Protein AF-0000000073405976 (afdb_homodimer)

Organism: Sulfolobus acidocaldarius (strain ATCC 33909 / DSM 639 / JCM 8929 / NBRC 15157 / NCIMB 11770) (NCBI:txid330779)

Structure (mmCIF, N/CA/C/O backbone):
data_AF-0000000073405976-model_v1
#
loop_
_entity.id
_entity.type
_entity.pdbx_description
1 polymer 'Transcriptional regulator Lrs14-like protein'
#
loop_
_atom_site.group_PDB
_atom_site.id
_atom_site.type_symbol
_atom_site.label_atom_id
_atom_site.label_alt_id
_atom_site.label_comp_id
_atom_site.label_asym_id
_atom_site.label_entity_id
_atom_site.label_seq_id
_atom_site.pdbx_PDB_ins_code
_atom_site.Cartn_x
_atom_site.Cartn_y
_atom_site.Cartn_z
_atom_site.occupancy
_atom_site.B_iso_or_equiv
_atom_site.auth_seq_id
_atom_site.auth_comp_id
_atom_site.auth_asym_id
_atom_site.auth_atom_id
_atom_site.pdbx_PDB_model_num
ATOM 1 N N . MET A 1 1 ? 15.484 24.625 27.25 1 26.25 1 MET A N 1
ATOM 2 C CA . MET A 1 1 ? 16.156 23.469 26.656 1 26.25 1 MET A CA 1
ATOM 3 C C . MET A 1 1 ? 15.219 22.766 25.672 1 26.25 1 MET A C 1
ATOM 5 O O . MET A 1 1 ? 14.172 22.25 26.062 1 26.25 1 MET A O 1
ATOM 9 N N . GLU A 1 2 ? 14.734 23.531 24.594 1 27.67 2 GLU A N 1
ATOM 10 C CA . GLU A 1 2 ? 13.734 23.406 23.547 1 27.67 2 GLU A CA 1
ATOM 11 C C . GLU A 1 2 ? 13.914 22.109 22.766 1 27.67 2 GLU A C 1
ATOM 13 O O . GLU A 1 2 ? 14.977 21.875 22.172 1 27.67 2 GLU A O 1
ATOM 18 N N . THR A 1 3 ? 13.438 21.031 23.453 1 29.59 3 THR A N 1
ATOM 19 C CA . THR A 1 3 ? 13.508 19.656 22.938 1 29.59 3 THR A CA 1
ATOM 20 C C . THR A 1 3 ? 13.109 19.609 21.469 1 29.59 3 THR A C 1
ATOM 22 O O . THR A 1 3 ? 11.961 19.875 21.125 1 29.59 3 THR A O 1
ATOM 25 N N . VAL A 1 4 ? 13.93 20.266 20.625 1 36.19 4 VAL A N 1
ATOM 26 C CA . VAL A 1 4 ? 13.875 20.016 19.188 1 36.19 4 VAL A CA 1
ATOM 27 C C . VAL A 1 4 ? 13.445 18.578 18.922 1 36.19 4 VAL A C 1
ATOM 29 O O . VAL A 1 4 ? 14.094 17.641 19.375 1 36.19 4 VAL A O 1
ATOM 32 N N . LEU A 1 5 ? 12.055 18.438 19.141 1 35.38 5 LEU A N 1
ATOM 33 C CA . LEU A 1 5 ? 11.555 17.109 18.781 1 35.38 5 LEU A CA 1
ATOM 34 C C . LEU A 1 5 ? 12.367 16.516 17.641 1 35.38 5 LEU A C 1
ATOM 36 O O . LEU A 1 5 ? 12.43 17.094 16.547 1 35.38 5 LEU A O 1
ATOM 40 N N . GLN A 1 6 ? 13.625 16.281 17.828 1 39.62 6 GLN A N 1
ATOM 41 C CA . GLN A 1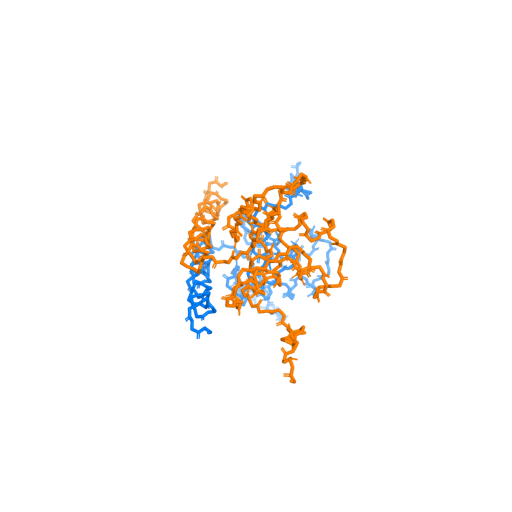 6 ? 14.453 15.5 16.922 1 39.62 6 GLN A CA 1
ATOM 42 C C . GLN A 1 6 ? 13.641 14.383 16.25 1 39.62 6 GLN A C 1
ATOM 44 O O . GLN A 1 6 ? 13.227 13.438 16.922 1 39.62 6 GLN A O 1
ATOM 49 N N . ILE A 1 7 ? 12.672 14.836 15.523 1 42.34 7 ILE A N 1
ATOM 50 C CA . ILE A 1 7 ? 12.008 13.773 14.781 1 42.34 7 ILE A CA 1
ATOM 51 C C . ILE A 1 7 ? 13.031 12.742 14.32 1 42.34 7 ILE A C 1
ATOM 53 O O . ILE A 1 7 ? 13.906 13.047 13.508 1 42.34 7 ILE A O 1
ATOM 57 N N . PRO A 1 8 ? 13.547 11.977 15.125 1 38.38 8 PRO A N 1
ATOM 58 C CA . PRO A 1 8 ? 14.523 10.969 14.719 1 38.38 8 PRO A CA 1
ATOM 59 C C . PRO A 1 8 ? 14.219 10.359 13.352 1 38.38 8 PRO A C 1
ATOM 61 O O . PRO A 1 8 ? 13.062 10.047 13.062 1 38.38 8 PRO A O 1
ATOM 64 N N . TYR A 1 9 ? 14.828 10.836 12.336 1 44.28 9 TYR A N 1
ATOM 65 C CA . TYR A 1 9 ? 14.766 10.273 10.984 1 44.28 9 TYR A CA 1
ATOM 66 C C . TYR A 1 9 ? 14.82 8.75 11.023 1 44.28 9 TYR A C 1
ATOM 68 O O . TYR A 1 9 ? 15.867 8.156 10.75 1 44.28 9 TYR A O 1
ATOM 76 N N . GLN A 1 10 ? 14.477 8.133 12.008 1 49.5 10 GLN A N 1
ATOM 77 C CA . GLN A 1 10 ? 14.609 6.68 12.023 1 49.5 10 GLN A CA 1
ATOM 78 C C . GLN A 1 10 ? 13.75 6.035 10.938 1 49.5 10 GLN A C 1
ATOM 80 O O . GLN A 1 10 ? 12.797 6.648 10.453 1 49.5 10 GLN A O 1
ATOM 85 N N . LYS A 1 11 ? 14 4.887 10.664 1 57.09 11 LYS A N 1
ATOM 86 C CA . LYS A 1 11 ? 13.383 3.947 9.727 1 57.09 11 LYS A CA 1
ATOM 87 C C . LYS A 1 11 ? 11.867 4.133 9.68 1 57.09 11 LYS A C 1
ATOM 89 O O . LYS A 1 11 ? 11.211 4.168 10.719 1 57.09 11 LYS A O 1
ATOM 94 N N . LYS A 1 12 ? 11.484 4.664 8.562 1 69.88 12 LYS A N 1
ATOM 95 C CA . LYS A 1 12 ? 10.07 4.898 8.312 1 69.88 12 LYS A CA 1
ATOM 96 C C . LYS A 1 12 ? 9.211 3.777 8.898 1 69.88 12 LYS A C 1
ATOM 98 O O . LYS A 1 12 ? 9.508 2.596 8.703 1 69.88 12 LYS A O 1
ATOM 103 N N . THR A 1 13 ? 8.18 4.285 9.688 1 84.25 13 THR A N 1
ATOM 104 C CA . THR A 1 13 ? 7.23 3.309 10.211 1 84.25 13 THR A CA 1
ATOM 105 C C . THR A 1 13 ? 6.344 2.766 9.094 1 84.25 13 THR A C 1
ATOM 107 O O . THR A 1 13 ? 6.332 3.307 7.984 1 84.25 13 THR A O 1
ATOM 110 N N . GLN A 1 14 ? 5.703 1.639 9.305 1 85.94 14 GLN A N 1
ATOM 111 C CA . GLN A 1 14 ? 4.773 1.031 8.352 1 85.94 14 GLN A CA 1
ATOM 112 C C . GLN A 1 14 ? 3.643 1.991 8 1 85.94 14 GLN A C 1
ATOM 114 O O . GLN A 1 14 ? 3.188 2.029 6.855 1 85.94 14 GLN A O 1
ATOM 119 N N . ILE A 1 15 ? 3.352 2.869 8.969 1 93.5 15 ILE A N 1
ATOM 120 C CA . ILE A 1 15 ? 2.234 3.785 8.758 1 93.5 15 ILE A CA 1
ATOM 121 C C . ILE A 1 15 ? 2.654 4.906 7.812 1 93.5 15 ILE A C 1
ATOM 123 O O . ILE A 1 15 ? 1.881 5.309 6.941 1 93.5 15 ILE A O 1
ATOM 127 N N . GLU A 1 16 ? 3.836 5.367 8.039 1 94.69 16 GLU A N 1
ATOM 128 C CA . GLU A 1 16 ? 4.348 6.43 7.176 1 94.69 16 GLU A CA 1
ATOM 129 C C . GLU A 1 16 ? 4.426 5.965 5.723 1 94.69 16 GLU A C 1
ATOM 131 O O . GLU A 1 16 ? 4.035 6.695 4.812 1 94.69 16 GLU A O 1
ATOM 136 N N . LYS A 1 17 ? 4.914 4.762 5.547 1 93 17 LYS A N 1
ATOM 137 C CA . LYS A 1 17 ? 5.008 4.199 4.203 1 93 17 LYS A CA 1
ATOM 138 C C . LYS A 1 17 ? 3.623 4.039 3.582 1 93 17 LYS A C 1
ATOM 140 O O . LYS A 1 17 ? 3.443 4.27 2.385 1 93 17 LYS A O 1
ATOM 145 N N . LEU A 1 18 ? 2.684 3.648 4.363 1 92.94 18 LEU A N 1
ATOM 146 C CA . LEU A 1 18 ? 1.309 3.477 3.902 1 92.94 18 LEU A CA 1
ATOM 147 C C . LEU A 1 18 ? 0.701 4.812 3.494 1 92.94 18 LEU A C 1
ATOM 149 O O . LEU A 1 18 ? 0.025 4.906 2.467 1 92.94 18 LEU A O 1
ATOM 153 N N . LEU A 1 19 ? 0.989 5.816 4.277 1 95.94 19 LEU A N 1
ATOM 154 C CA . LEU A 1 19 ? 0.479 7.145 3.951 1 95.94 19 LEU A CA 1
ATOM 155 C C . LEU A 1 19 ? 1.069 7.648 2.637 1 95.94 19 LEU A C 1
ATOM 157 O O . LEU A 1 19 ? 0.358 8.227 1.812 1 95.94 19 LEU A O 1
ATOM 161 N N . GLU A 1 20 ? 2.365 7.398 2.43 1 96.12 20 GLU A N 1
ATOM 162 C CA . GLU A 1 20 ? 3.033 7.781 1.188 1 96.12 20 GLU A CA 1
ATOM 163 C C . GLU A 1 20 ? 2.398 7.094 -0.016 1 96.12 20 GLU A C 1
ATOM 165 O O . GLU A 1 20 ? 2.135 7.73 -1.036 1 96.12 20 GLU A O 1
ATOM 170 N N . PHE A 1 21 ? 2.072 5.914 0.191 1 91 21 PHE A N 1
ATOM 171 C CA . PHE A 1 21 ? 1.494 5.109 -0.878 1 91 21 PHE A CA 1
ATOM 172 C C . PHE A 1 21 ? 0.063 5.543 -1.172 1 91 21 PHE A C 1
ATOM 174 O O . PHE A 1 21 ? -0.299 5.762 -2.33 1 91 21 PHE A O 1
ATOM 181 N N . MET A 1 22 ? -0.702 5.809 -0.223 1 93.75 22 MET A N 1
ATOM 182 C CA . MET A 1 22 ? -2.135 6.055 -0.371 1 93.75 22 MET A CA 1
ATOM 183 C C . MET A 1 22 ? -2.393 7.453 -0.919 1 93.75 22 MET A C 1
ATOM 185 O O . MET A 1 22 ? -3.311 7.652 -1.718 1 93.75 22 MET A O 1
ATOM 189 N N . TYR A 1 23 ? -1.547 8.359 -0.493 1 97.12 23 TYR A N 1
ATOM 190 C CA . TYR A 1 23 ? -1.896 9.742 -0.803 1 97.12 23 TYR A CA 1
ATOM 191 C C . TYR A 1 23 ? -0.881 10.359 -1.758 1 97.12 23 TYR A C 1
ATOM 193 O O . TYR A 1 23 ? -1.049 11.492 -2.201 1 97.12 23 TYR A O 1
ATOM 201 N N . GLY A 1 24 ? 0.141 9.609 -2.029 1 96 24 GLY A N 1
ATOM 202 C CA . GLY A 1 24 ? 1.167 10.148 -2.906 1 96 24 GLY A CA 1
ATOM 203 C C . GLY A 1 24 ? 2.008 11.227 -2.248 1 96 24 GLY A C 1
ATOM 204 O O . GLY A 1 24 ? 2.402 12.203 -2.898 1 96 24 GLY A O 1
ATOM 205 N N . LEU A 1 25 ? 2.283 11.031 -1.006 1 97.44 25 LEU A N 1
ATOM 206 C CA . LEU A 1 25 ? 3.043 12.008 -0.239 1 97.44 25 LEU A CA 1
ATOM 207 C C . LEU A 1 25 ? 4.535 11.68 -0.264 1 97.44 25 LEU A C 1
ATOM 209 O O . LEU A 1 25 ? 4.914 10.516 -0.327 1 97.44 25 LEU A O 1
ATOM 213 N N . ASN A 1 26 ? 5.336 12.695 -0.152 1 96.06 26 ASN A N 1
ATOM 214 C CA . ASN A 1 26 ? 6.754 12.477 0.118 1 96.06 26 ASN A CA 1
ATOM 215 C C . ASN A 1 26 ? 7.039 12.438 1.617 1 96.06 26 ASN A C 1
ATOM 217 O O . ASN A 1 26 ? 6.137 12.648 2.43 1 96.06 26 ASN A O 1
ATOM 221 N N . GLU A 1 27 ? 8.242 12.125 1.925 1 95.62 27 GLU A N 1
ATOM 222 C CA . GLU A 1 27 ? 8.641 11.953 3.318 1 95.62 27 GLU A CA 1
ATOM 223 C C . GLU A 1 27 ? 8.406 13.227 4.125 1 95.62 27 GLU A C 1
ATOM 225 O O . GLU A 1 27 ? 7.945 13.172 5.266 1 95.62 27 GLU A O 1
ATOM 230 N N . LYS A 1 28 ? 8.68 14.328 3.572 1 95.38 28 LYS A N 1
ATOM 231 C CA . LYS A 1 28 ? 8.555 15.594 4.277 1 95.38 28 LYS A CA 1
ATOM 232 C C . LYS A 1 28 ? 7.094 15.922 4.574 1 95.38 28 LYS A C 1
ATOM 234 O O . LYS A 1 28 ? 6.773 16.438 5.641 1 95.38 28 LYS A O 1
ATOM 239 N N . GLU A 1 29 ? 6.262 15.633 3.629 1 97.5 29 GLU A N 1
ATOM 240 C CA . GLU A 1 29 ? 4.832 15.867 3.816 1 97.5 29 GLU A CA 1
ATOM 241 C C . GLU A 1 29 ? 4.273 15 4.938 1 97.5 29 GLU A C 1
ATOM 243 O O . GLU A 1 29 ? 3.443 15.453 5.73 1 97.5 29 GLU A O 1
ATOM 248 N N . VAL A 1 30 ? 4.777 13.82 4.98 1 97.62 30 VAL A N 1
ATOM 249 C CA . VAL A 1 30 ? 4.371 12.93 6.062 1 97.62 30 VAL A CA 1
ATOM 250 C C . VAL A 1 30 ? 4.867 13.484 7.398 1 97.62 30 VAL A C 1
ATOM 252 O O . VAL A 1 30 ? 4.113 13.531 8.375 1 97.62 30 VAL A O 1
ATOM 255 N N . GLN A 1 31 ? 6.055 13.898 7.402 1 96.19 31 GLN A N 1
ATOM 256 C CA . GLN A 1 31 ? 6.621 14.469 8.617 1 96.19 31 GLN A CA 1
ATOM 257 C C . GLN A 1 31 ? 5.832 15.695 9.07 1 96.19 31 GLN A C 1
ATOM 259 O O . GLN A 1 31 ? 5.648 15.914 10.266 1 96.19 31 GLN A O 1
ATOM 264 N N . LEU A 1 32 ? 5.391 16.453 8.117 1 97.56 32 LEU A N 1
ATOM 265 C CA . LEU A 1 32 ? 4.617 17.656 8.414 1 97.56 32 LEU A CA 1
ATOM 266 C C . LEU A 1 32 ? 3.316 17.297 9.125 1 97.56 32 LEU A C 1
ATOM 268 O O . LEU A 1 32 ? 2.932 17.969 10.086 1 97.56 32 LEU A O 1
ATOM 272 N N . ILE A 1 33 ? 2.682 16.297 8.672 1 98 33 ILE A N 1
ATOM 273 C CA . ILE A 1 33 ? 1.445 15.836 9.297 1 98 33 ILE A CA 1
ATOM 274 C C . ILE A 1 33 ? 1.711 15.461 10.758 1 98 33 ILE A C 1
ATOM 276 O O . ILE A 1 33 ? 0.992 15.898 11.656 1 98 33 ILE A O 1
ATOM 280 N N . PHE A 1 34 ? 2.77 14.742 10.992 1 95.69 34 PHE A N 1
ATOM 281 C CA . PHE A 1 34 ? 3.062 14.266 12.336 1 95.69 34 PHE A CA 1
ATOM 282 C C . PHE A 1 34 ? 3.543 15.406 13.227 1 95.69 34 PHE A C 1
ATOM 284 O O . PHE A 1 34 ? 3.266 15.422 14.43 1 95.69 34 PHE A O 1
ATOM 291 N N . ARG A 1 35 ? 4.254 16.328 12.602 1 96.56 35 ARG A N 1
ATOM 292 C CA . ARG A 1 35 ? 4.66 17.5 13.367 1 96.56 35 ARG A CA 1
ATOM 293 C C . ARG A 1 35 ? 3.443 18.266 13.891 1 96.56 35 ARG A C 1
ATOM 295 O O . ARG A 1 35 ? 3.426 18.703 15.047 1 96.56 35 ARG A O 1
ATOM 302 N N . LEU A 1 36 ? 2.479 18.453 13.039 1 97.69 36 LEU A N 1
ATOM 303 C CA . LEU A 1 36 ? 1.258 19.141 13.438 1 97.69 36 LEU A CA 1
ATOM 304 C C . LEU A 1 36 ? 0.457 18.297 14.43 1 97.69 36 LEU A C 1
ATOM 306 O O . LEU A 1 36 ? -0.122 18.844 15.375 1 97.69 36 LEU A O 1
ATOM 310 N N . LEU A 1 37 ? 0.44 17.016 14.227 1 96.88 37 LEU A N 1
ATOM 311 C CA . LEU A 1 37 ? -0.294 16.078 15.078 1 96.88 37 LEU A CA 1
ATOM 312 C C . LEU A 1 37 ? 0.194 16.156 16.516 1 96.88 37 LEU A C 1
ATOM 314 O O . LEU A 1 37 ? -0.608 16.109 17.453 1 96.88 37 LEU A O 1
ATOM 318 N N . TYR A 1 38 ? 1.467 16.344 16.672 1 95.25 38 TYR A N 1
ATOM 319 C CA . TYR A 1 38 ? 2.039 16.266 18 1 95.25 38 TYR A CA 1
ATOM 320 C C . TYR A 1 38 ? 2.299 17.656 18.578 1 95.25 38 TYR A C 1
ATOM 322 O O . TYR A 1 38 ? 2.943 17.781 19.625 1 95.25 38 TYR A O 1
ATOM 330 N N . SER A 1 39 ? 1.825 18.625 17.844 1 95.31 39 SER A N 1
ATOM 331 C CA . SER A 1 39 ? 1.913 19.984 18.375 1 95.31 39 SER A CA 1
ATOM 332 C C . SER A 1 39 ? 0.711 20.312 19.25 1 95.31 39 SER A C 1
ATOM 334 O O . SER A 1 39 ? -0.423 19.969 18.922 1 95.31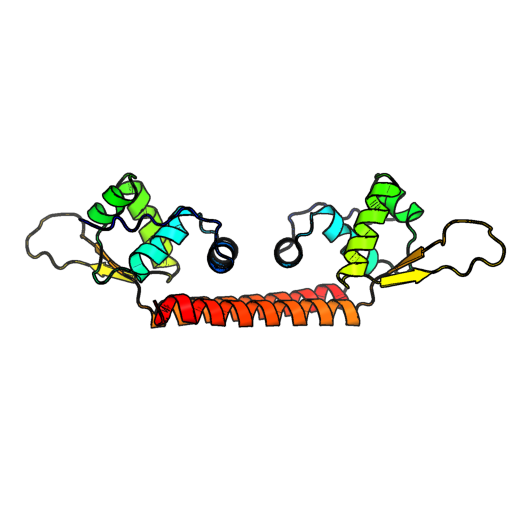 39 SER A O 1
ATOM 336 N N . ASP A 1 40 ? 0.969 21 20.328 1 93.19 40 ASP A N 1
ATOM 337 C CA . ASP A 1 40 ? -0.103 21.422 21.219 1 93.19 40 ASP A CA 1
ATOM 338 C C . ASP A 1 40 ? -0.719 22.75 20.75 1 93.19 40 ASP A C 1
ATOM 340 O O . ASP A 1 40 ? -1.713 23.203 21.328 1 93.19 40 ASP A O 1
ATOM 344 N N . THR A 1 41 ? -0.144 23.406 19.812 1 95.69 41 THR A N 1
ATOM 345 C CA . THR A 1 41 ? -0.631 24.672 19.297 1 95.69 41 THR A CA 1
ATOM 346 C C . THR A 1 41 ? -0.731 24.641 17.766 1 95.69 41 THR A C 1
ATOM 348 O O . THR A 1 41 ? -0.189 23.734 17.125 1 95.69 41 THR A O 1
ATOM 351 N N . LYS A 1 42 ? -1.562 25.484 17.266 1 97.81 42 LYS A N 1
ATOM 352 C CA . LYS A 1 42 ? -1.556 25.688 15.82 1 97.81 42 LYS A CA 1
ATOM 353 C C . LYS A 1 42 ? -0.263 26.359 15.367 1 97.81 42 LYS A C 1
ATOM 355 O O . LYS A 1 42 ? 0.288 27.203 16.078 1 97.81 42 LYS A O 1
ATOM 360 N N . LEU A 1 43 ? 0.225 25.938 14.219 1 97.19 43 LEU A N 1
ATOM 361 C CA . LEU A 1 43 ? 1.488 26.484 13.727 1 97.19 43 LEU A CA 1
ATOM 362 C C . LEU A 1 43 ? 1.279 27.25 12.43 1 97.19 43 LEU A C 1
ATOM 364 O O . LEU A 1 43 ? 0.389 26.922 11.641 1 97.19 43 LEU A O 1
ATOM 368 N N . ASN A 1 44 ? 2.1 28.25 12.273 1 95.94 44 ASN A N 1
ATOM 369 C CA . ASN A 1 44 ? 2.008 29.031 11.039 1 95.94 44 ASN A CA 1
ATOM 370 C C . ASN A 1 44 ? 3.129 28.672 10.07 1 95.94 44 ASN A C 1
ATOM 372 O O . ASN A 1 44 ? 3.984 27.844 10.383 1 95.94 44 ASN A O 1
ATOM 376 N N . ILE A 1 45 ? 3.012 29.25 8.867 1 96.75 45 ILE A N 1
ATOM 377 C CA . ILE A 1 45 ? 3.941 28.953 7.785 1 96.75 45 ILE A CA 1
ATOM 378 C C . ILE A 1 45 ? 5.363 29.297 8.219 1 96.75 45 ILE A C 1
ATOM 380 O O . ILE A 1 45 ? 6.297 28.531 7.969 1 96.75 45 ILE A O 1
ATOM 384 N N . GLU A 1 46 ? 5.555 30.391 8.922 1 95.56 46 GLU A N 1
ATOM 385 C CA . GLU A 1 46 ? 6.879 30.859 9.336 1 95.56 46 GLU A CA 1
ATOM 386 C C . GLU A 1 46 ? 7.531 29.859 10.289 1 95.56 46 GLU A C 1
ATOM 388 O O . GLU A 1 46 ? 8.695 29.5 10.117 1 95.56 46 GLU A O 1
ATOM 393 N N . GLU A 1 47 ? 6.852 29.484 11.242 1 95.88 47 GLU A N 1
ATOM 394 C CA . GLU A 1 47 ? 7.332 28.516 12.227 1 95.88 47 GLU A CA 1
ATOM 395 C C . GLU A 1 47 ? 7.734 27.203 11.57 1 95.88 47 GLU A C 1
ATOM 397 O O . GLU A 1 47 ? 8.805 26.656 11.852 1 95.88 47 GLU A O 1
ATOM 402 N N . LEU A 1 48 ? 6.906 26.75 10.695 1 97.62 48 LEU A N 1
ATOM 403 C CA . LEU A 1 48 ? 7.148 25.469 10.055 1 97.62 48 LEU A CA 1
ATOM 404 C C . LEU A 1 48 ? 8.297 25.562 9.055 1 97.62 48 LEU A C 1
ATOM 406 O O . LEU A 1 48 ? 9.117 24.656 8.953 1 97.62 48 LEU A O 1
ATOM 410 N N . ALA A 1 49 ? 8.383 26.609 8.312 1 97.75 49 ALA A N 1
ATOM 411 C CA . ALA A 1 49 ? 9.469 26.828 7.355 1 97.75 49 ALA A CA 1
ATOM 412 C C . ALA A 1 49 ? 10.82 26.859 8.062 1 97.75 49 ALA A C 1
ATOM 414 O O . ALA A 1 49 ? 11.789 26.25 7.582 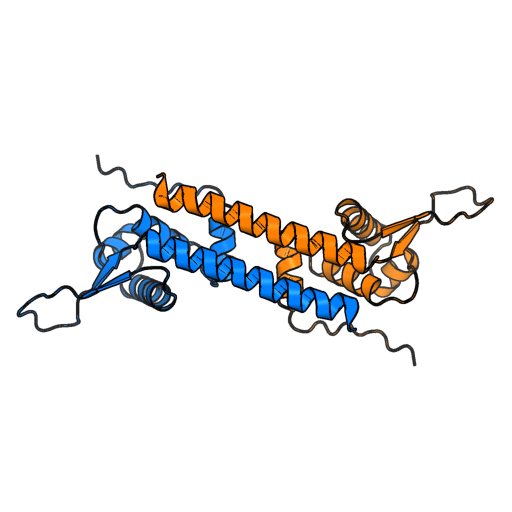1 97.75 49 ALA A O 1
ATOM 415 N N . GLU A 1 50 ? 10.875 27.547 9.188 1 96.94 50 GLU A N 1
ATOM 416 C CA . GLU A 1 50 ? 12.102 27.625 9.977 1 96.94 50 GLU A CA 1
ATOM 417 C C . GLU A 1 50 ? 12.5 26.25 10.523 1 96.94 50 GLU A C 1
ATOM 419 O O . GLU A 1 50 ? 13.664 25.859 10.422 1 96.94 50 GLU A O 1
ATOM 424 N N . GLU A 1 51 ? 11.562 25.562 10.977 1 96.12 51 GLU A N 1
ATOM 425 C CA . GLU A 1 51 ? 11.828 24.25 11.586 1 96.12 51 GLU A CA 1
ATOM 426 C C . GLU A 1 51 ? 12.297 23.25 10.539 1 96.12 51 GLU A C 1
ATOM 428 O O . GLU A 1 51 ? 13.195 22.438 10.812 1 96.12 51 GLU A O 1
ATOM 433 N N . PHE A 1 52 ? 11.641 23.25 9.398 1 96.69 52 PHE A N 1
ATOM 434 C CA . PHE A 1 52 ? 11.938 22.266 8.367 1 96.69 52 PHE A CA 1
ATOM 435 C C . PHE A 1 52 ? 13.062 22.766 7.457 1 96.69 52 PHE A C 1
ATOM 437 O O . PHE A 1 52 ? 13.516 22.031 6.57 1 96.69 52 PHE A O 1
ATOM 444 N N . LYS A 1 53 ? 13.492 23.969 7.684 1 96.81 53 LYS A N 1
ATOM 445 C CA . LYS A 1 53 ? 14.594 24.562 6.941 1 96.81 53 LYS A CA 1
ATOM 446 C C . LYS A 1 53 ? 14.305 24.578 5.441 1 96.81 53 LYS A C 1
ATOM 448 O O . LYS A 1 53 ? 15.133 24.141 4.641 1 96.81 53 LYS A O 1
ATOM 453 N N . VAL A 1 54 ? 13.125 25.031 5.074 1 97.12 54 VAL A N 1
ATOM 454 C CA . VAL A 1 54 ? 12.68 25.203 3.697 1 97.12 54 VAL A CA 1
ATOM 455 C C . VAL A 1 54 ? 12.086 26.609 3.525 1 97.12 54 VAL A C 1
ATOM 457 O O . VAL A 1 54 ? 11.852 27.312 4.508 1 97.12 54 VAL A O 1
ATOM 460 N N . SER A 1 55 ? 11.859 26.969 2.295 1 97.44 55 SER A N 1
ATOM 461 C CA . SER A 1 55 ? 11.281 28.281 2.014 1 97.44 55 SER A CA 1
ATOM 462 C C . SER A 1 55 ? 9.805 28.312 2.389 1 97.44 55 SER A C 1
ATOM 464 O O . SER A 1 55 ? 9.133 27.281 2.418 1 97.44 55 SER A O 1
ATOM 466 N N . LYS A 1 56 ? 9.32 29.516 2.617 1 96.38 56 LYS A N 1
ATOM 467 C CA . LYS A 1 56 ? 7.906 29.719 2.914 1 96.38 56 LYS A CA 1
ATOM 468 C C . LYS A 1 56 ? 7.035 29.266 1.743 1 96.38 56 LYS A C 1
ATOM 470 O O . LYS A 1 56 ? 5.934 28.75 1.944 1 96.38 56 LYS A O 1
ATOM 475 N N . ALA A 1 57 ? 7.535 29.406 0.607 1 96.62 57 ALA A N 1
ATOM 476 C CA . ALA A 1 57 ? 6.785 29.031 -0.586 1 96.62 57 ALA A CA 1
ATOM 477 C C . ALA A 1 57 ? 6.598 27.516 -0.649 1 96.62 57 ALA A C 1
ATOM 479 O O . ALA A 1 57 ? 5.5 27.031 -0.936 1 96.62 57 ALA A O 1
ATOM 480 N N . LEU A 1 58 ? 7.629 26.766 -0.332 1 96.62 58 LEU A N 1
ATOM 481 C CA . LEU A 1 58 ? 7.609 25.312 -0.399 1 96.62 58 LEU A CA 1
ATOM 482 C C . LEU A 1 58 ? 6.691 24.719 0.674 1 96.62 58 LEU A C 1
ATOM 484 O O . LEU A 1 58 ? 5.887 23.828 0.393 1 96.62 58 LEU A O 1
ATOM 488 N N . ILE A 1 59 ? 6.84 25.25 1.829 1 97.44 59 ILE A N 1
ATOM 489 C CA . ILE A 1 59 ? 6.047 24.719 2.934 1 97.44 59 ILE A CA 1
ATOM 490 C C . ILE A 1 59 ? 4.574 25.078 2.73 1 97.44 59 ILE A C 1
ATOM 492 O O . ILE A 1 59 ? 3.688 24.281 3.053 1 97.44 59 ILE A O 1
ATOM 496 N N . SER A 1 60 ? 4.328 26.266 2.264 1 97.19 60 SER A N 1
ATOM 497 C CA . SER A 1 60 ? 2.955 26.688 2.002 1 97.19 60 SER A CA 1
ATOM 498 C C . SER A 1 60 ? 2.27 25.75 1.004 1 97.19 60 SER A C 1
ATOM 500 O O . SER A 1 60 ? 1.11 25.391 1.189 1 97.19 60 SER A O 1
ATOM 502 N N . LYS A 1 61 ? 2.986 25.406 -0.02 1 97.75 61 LYS A N 1
ATOM 503 C CA . LYS A 1 61 ? 2.439 24.5 -1.023 1 97.75 61 LYS A CA 1
ATOM 504 C C . LYS A 1 61 ? 2.088 23.156 -0.407 1 97.75 61 LYS A C 1
ATOM 506 O O . LYS A 1 61 ? 1.002 22.609 -0.642 1 97.75 61 LYS A O 1
ATOM 511 N N . SER A 1 62 ? 2.973 22.594 0.344 1 98.19 62 SER A N 1
ATOM 512 C CA . SER A 1 62 ? 2.742 21.312 0.996 1 98.19 62 SER A CA 1
ATOM 513 C C . SER A 1 62 ? 1.551 21.375 1.947 1 98.19 62 SER A C 1
ATOM 515 O O . SER A 1 62 ? 0.705 20.484 1.956 1 98.19 62 SER A O 1
ATOM 517 N N . LEU A 1 63 ? 1.509 22.484 2.672 1 98.31 63 LEU A N 1
ATOM 518 C CA . LEU A 1 63 ? 0.426 22.656 3.635 1 98.31 63 LEU A CA 1
ATOM 519 C C . LEU A 1 63 ? -0.918 22.781 2.924 1 98.31 63 LEU A C 1
ATOM 521 O O . LEU A 1 63 ? -1.912 22.188 3.369 1 98.31 63 LEU A O 1
ATOM 525 N N . SER A 1 64 ? -0.904 23.5 1.899 1 97.5 64 SER A N 1
ATOM 526 C CA . SER A 1 64 ? -2.127 23.656 1.119 1 97.5 64 SER A CA 1
ATOM 527 C C . SER A 1 64 ? -2.592 22.328 0.548 1 97.5 64 SER A C 1
ATOM 529 O O . SER A 1 64 ? -3.781 22 0.594 1 97.5 64 SER A O 1
ATOM 531 N N . GLU A 1 65 ? -1.696 21.531 0.037 1 97.88 65 GLU A N 1
ATOM 532 C CA . GLU A 1 65 ? -2.023 20.219 -0.516 1 97.88 65 GLU A CA 1
ATOM 533 C C . GLU A 1 65 ? -2.551 19.281 0.565 1 97.88 65 GLU A C 1
ATOM 535 O O . GLU A 1 65 ? -3.539 18.578 0.354 1 97.88 65 GLU A O 1
ATOM 540 N N . LEU A 1 66 ? -1.924 19.312 1.672 1 98.56 66 LEU A N 1
ATOM 541 C CA . LEU A 1 66 ? -2.33 18.453 2.785 1 98.56 66 LEU A CA 1
ATOM 542 C C . LEU A 1 66 ? -3.713 18.859 3.295 1 98.56 66 LEU A C 1
ATOM 544 O O . LEU A 1 66 ? -4.531 17.984 3.617 1 98.56 66 LEU A O 1
ATOM 548 N N . ALA A 1 67 ? -3.934 20.172 3.348 1 98.31 67 ALA A N 1
ATOM 549 C CA . ALA A 1 67 ? -5.242 20.656 3.77 1 98.31 67 ALA A CA 1
ATOM 550 C C . ALA A 1 67 ? -6.32 20.281 2.756 1 98.31 67 ALA A C 1
ATOM 552 O O . ALA A 1 67 ? -7.418 19.859 3.133 1 98.31 67 ALA A O 1
ATOM 553 N N . ASN A 1 68 ? -5.977 20.375 1.484 1 97.5 68 ASN A N 1
ATOM 554 C CA . ASN A 1 68 ? -6.914 20.031 0.419 1 97.5 68 ASN A CA 1
ATOM 555 C C . ASN A 1 68 ? -7.262 18.547 0.439 1 97.5 68 ASN A C 1
ATOM 557 O O . ASN A 1 68 ? -8.391 18.156 0.107 1 97.5 68 ASN A O 1
ATOM 561 N N . LYS A 1 69 ? -6.312 17.734 0.862 1 97.56 69 LYS A N 1
ATOM 562 C CA . LYS A 1 69 ? -6.531 16.281 0.957 1 97.56 69 LYS A CA 1
ATOM 563 C C . LYS A 1 69 ? -7.277 15.93 2.24 1 97.56 69 LYS A C 1
ATOM 565 O O . LYS A 1 69 ? -7.625 14.766 2.457 1 97.56 69 LYS A O 1
ATOM 570 N N . GLY A 1 70 ? -7.406 16.844 3.115 1 97.75 70 GLY A N 1
ATOM 571 C CA . GLY A 1 70 ? -8.125 16.625 4.359 1 97.75 70 GLY A CA 1
ATOM 572 C C . GLY A 1 70 ? -7.273 15.977 5.434 1 97.75 70 GLY A C 1
ATOM 573 O O . GLY A 1 70 ? -7.801 15.375 6.379 1 97.75 70 GLY A O 1
ATOM 574 N N . LEU A 1 71 ? -5.969 1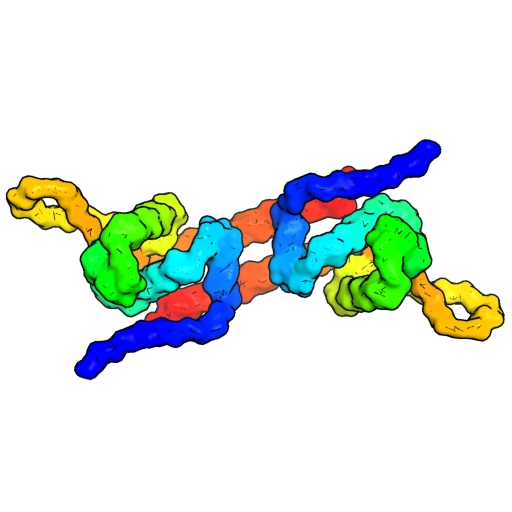6.109 5.293 1 98.62 71 LEU A N 1
ATOM 575 C CA . LEU A 1 71 ? -5.062 15.422 6.211 1 98.62 71 LEU A CA 1
ATOM 576 C C . LEU A 1 71 ? -4.629 16.359 7.34 1 98.62 71 LEU A C 1
ATOM 578 O O . LEU A 1 71 ? -4.125 15.898 8.367 1 98.62 71 LEU A O 1
ATOM 582 N N . ILE A 1 72 ? -4.797 17.672 7.105 1 98.75 72 ILE A N 1
ATOM 583 C CA . ILE A 1 72 ? -4.605 18.688 8.141 1 98.75 72 ILE A CA 1
ATOM 584 C C . ILE A 1 72 ? -5.691 19.766 8.023 1 98.75 72 ILE A C 1
ATOM 586 O O . ILE A 1 72 ? -6.465 19.766 7.062 1 98.75 72 ILE A O 1
ATOM 590 N N . GLU A 1 73 ? -5.75 20.578 9.062 1 98.5 73 GLU A N 1
ATOM 591 C CA . GLU A 1 73 ? -6.691 21.688 9.086 1 98.5 73 GLU A CA 1
ATOM 592 C C . GLU A 1 73 ? -5.965 23.031 8.945 1 98.5 73 GLU A C 1
ATOM 594 O O . GLU A 1 73 ? -4.773 23.125 9.25 1 98.5 73 GLU A O 1
ATOM 599 N N . ARG A 1 74 ? -6.684 24.016 8.461 1 96.94 74 ARG A N 1
ATOM 600 C CA . ARG A 1 74 ? -6.168 25.375 8.43 1 96.94 74 ARG A CA 1
ATOM 601 C C . ARG A 1 74 ? -7.238 26.375 8.852 1 96.94 74 ARG A C 1
ATOM 603 O O . ARG A 1 74 ? -8.43 26.156 8.609 1 96.94 74 ARG A O 1
ATOM 610 N N . GLU A 1 75 ? -6.84 27.359 9.531 1 95 75 GLU A N 1
ATOM 611 C CA . GLU A 1 75 ? -7.699 28.438 10 1 95 75 GLU A CA 1
ATOM 612 C C . GLU A 1 75 ? -7.09 29.797 9.695 1 95 75 GLU A C 1
ATOM 614 O O . GLU A 1 75 ? -5.887 30 9.867 1 95 75 GLU A O 1
ATOM 619 N N . LYS A 1 76 ? -7.961 30.688 9.25 1 93.19 76 LYS A N 1
ATOM 620 C CA . LYS A 1 76 ? -7.512 32.062 9 1 93.19 76 LYS A CA 1
ATOM 621 C C . LYS A 1 76 ? -7.344 32.844 10.305 1 93.19 76 LYS A C 1
ATOM 623 O O . LYS A 1 76 ? -8.195 32.75 11.188 1 93.19 76 LYS A O 1
ATOM 628 N N . VAL A 1 77 ? -6.195 33.531 10.477 1 87.69 77 VAL A N 1
ATOM 629 C CA . VAL A 1 77 ? -5.961 34.375 11.648 1 87.69 77 VAL A CA 1
ATOM 630 C C . VAL A 1 77 ? -6.562 35.75 11.43 1 87.69 77 VAL A C 1
ATOM 632 O O . VAL A 1 77 ? -6.41 36.344 10.352 1 87.69 77 VAL A O 1
ATOM 635 N N . SER A 1 78 ? -7.672 36.062 12.211 1 76.5 78 SER A N 1
ATOM 636 C CA . SER A 1 78 ? -8.32 37.344 12.102 1 76.5 78 SER A CA 1
ATOM 637 C C . SER A 1 78 ? -7.348 38.469 12.422 1 76.5 78 SER A C 1
ATOM 639 O O . SER A 1 78 ? -6.707 38.469 13.477 1 76.5 78 SER A O 1
ATOM 641 N N . ASN A 1 79 ? -6.457 38.812 11.773 1 63.22 79 ASN A N 1
ATOM 642 C CA . ASN A 1 79 ? -5.719 40.031 12.148 1 63.22 79 ASN A CA 1
ATOM 643 C C . ASN A 1 79 ? -6.402 41.281 11.625 1 63.22 79 ASN A C 1
ATOM 645 O O . ASN A 1 79 ? -6.375 41.562 10.422 1 63.22 79 ASN A O 1
ATOM 649 N N . GLU A 1 80 ? -7.262 41.844 12.375 1 54.47 80 GLU A N 1
ATOM 650 C CA . GLU A 1 80 ? -7.879 43.156 12.203 1 54.47 80 GLU A CA 1
ATOM 651 C C . GLU A 1 80 ? -6.832 44.219 11.875 1 54.47 80 GLU A C 1
ATOM 653 O O . GLU A 1 80 ? -5.812 44.312 12.562 1 54.47 80 GLU A O 1
ATOM 658 N N . GLY A 1 81 ? -6.895 44.844 10.703 1 59.22 81 GLY A N 1
ATOM 659 C CA . GLY A 1 81 ? -6.195 46.031 10.273 1 59.22 81 GLY A CA 1
ATOM 660 C C . GLY A 1 81 ? -5.047 45.75 9.328 1 59.22 81 GLY A C 1
ATOM 661 O O . GLY A 1 81 ? -4.367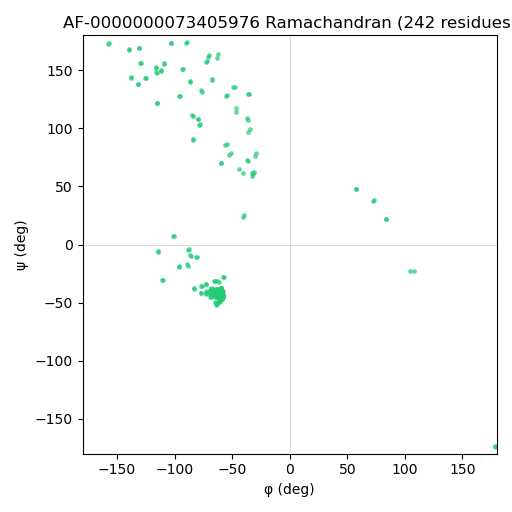 46.656 8.867 1 59.22 81 GLY A O 1
ATOM 662 N N . ARG A 1 82 ? -4.535 44.469 9.406 1 61.03 82 ARG A N 1
ATOM 663 C CA . ARG A 1 82 ? -3.342 44.312 8.578 1 61.03 82 ARG A CA 1
ATOM 664 C C . ARG A 1 82 ? -3.709 44.125 7.109 1 61.03 82 ARG A C 1
ATOM 666 O O . ARG A 1 82 ? -4.625 43.375 6.773 1 61.03 82 ARG A O 1
ATOM 673 N N . LYS A 1 83 ? -3.516 45.188 6.469 1 65.06 83 LYS A N 1
ATOM 674 C CA . LYS A 1 83 ? -3.533 45.281 5.012 1 65.06 83 LYS A CA 1
ATOM 675 C C . LYS A 1 83 ? -2.555 44.281 4.383 1 65.06 83 LYS A C 1
ATOM 677 O O . LYS A 1 83 ? -1.385 44.25 4.766 1 65.06 83 LYS A O 1
ATOM 682 N N . GLY A 1 84 ? -2.957 42.875 4.098 1 70.19 84 GLY A N 1
ATOM 683 C CA . GLY A 1 84 ? -2.068 42 3.379 1 70.19 84 GLY A CA 1
ATOM 684 C C . GLY A 1 84 ? -2.635 40.594 3.219 1 70.19 84 GLY A C 1
ATOM 685 O O . GLY A 1 84 ? -3.842 40.375 3.369 1 70.19 84 GLY A O 1
ATOM 686 N N . ARG A 1 85 ? -1.887 39.719 2.695 1 75.81 85 ARG A N 1
ATOM 687 C CA . ARG A 1 85 ? -2.24 38.312 2.449 1 75.81 85 ARG A CA 1
ATOM 688 C C . ARG A 1 85 ? -2.713 37.625 3.73 1 75.81 85 ARG A C 1
ATOM 690 O O . ARG A 1 85 ? -2.129 37.844 4.797 1 75.81 85 ARG A O 1
ATOM 697 N N . PRO A 1 86 ? -3.863 37 3.633 1 82.56 86 PRO A N 1
ATOM 698 C CA . PRO A 1 86 ? -4.359 36.312 4.816 1 82.56 86 PRO A CA 1
ATOM 699 C C . PRO A 1 86 ? -3.297 35.406 5.453 1 82.56 86 PRO A C 1
ATOM 701 O O . PRO A 1 86 ? -2.486 34.812 4.746 1 82.56 86 PRO A O 1
ATOM 704 N N . ILE A 1 87 ? -3.236 35.5 6.73 1 88.44 87 ILE A N 1
ATOM 705 C CA . ILE A 1 87 ? -2.352 34.625 7.496 1 88.44 87 ILE A CA 1
ATOM 706 C C . ILE A 1 87 ? -3.133 33.406 8.016 1 88.44 87 ILE A C 1
ATOM 708 O O . ILE A 1 87 ? -4.254 33.562 8.5 1 88.44 87 ILE A O 1
ATOM 712 N N . TYR A 1 88 ? -2.547 32.188 7.715 1 94.81 88 TYR A N 1
ATOM 713 C CA . TYR A 1 88 ? -3.193 30.969 8.172 1 94.81 88 TYR A CA 1
ATOM 714 C C . TYR A 1 88 ? -2.361 30.281 9.25 1 94.81 88 TYR A C 1
ATOM 716 O O . TYR A 1 88 ? -1.139 30.438 9.289 1 94.81 88 TYR A O 1
ATOM 724 N N . VAL A 1 89 ? -3.1 29.594 10.125 1 97.31 89 VAL A N 1
ATOM 725 C CA . VAL A 1 89 ? -2.469 28.656 11.047 1 97.31 89 VAL A CA 1
ATOM 726 C C . VAL A 1 89 ? -2.961 27.234 10.758 1 97.31 89 VAL A C 1
ATOM 728 O O . VAL A 1 89 ? -4.059 27.062 10.227 1 97.31 89 VAL A O 1
ATOM 731 N N . TYR A 1 90 ? -2.131 26.25 11.062 1 98.38 90 TYR A N 1
ATOM 732 C CA . TYR A 1 90 ? -2.377 24.859 10.688 1 98.38 90 TYR A CA 1
ATOM 733 C C . TYR A 1 90 ? -2.332 23.953 11.914 1 98.38 90 TYR A C 1
ATOM 735 O O . TYR A 1 90 ? -1.544 24.172 12.836 1 98.38 90 TYR A O 1
ATOM 743 N N . TYR A 1 91 ? -3.207 22.969 11.891 1 98.38 91 TYR A N 1
ATOM 744 C CA . TYR A 1 91 ? -3.273 21.984 12.969 1 98.38 91 TYR A CA 1
ATOM 745 C C . TYR A 1 91 ? -3.918 20.688 12.5 1 98.38 91 TYR A C 1
ATOM 747 O O . TYR A 1 91 ? -4.348 20.594 11.344 1 98.38 91 TYR A O 1
ATOM 755 N N . VAL A 1 92 ? -3.873 19.734 13.375 1 98.19 92 VAL A N 1
ATOM 756 C CA . VAL A 1 92 ? -4.523 18.469 13.078 1 98.19 92 VAL A CA 1
ATOM 757 C C . VAL A 1 92 ? -5.676 18.234 14.055 1 98.19 92 VAL A C 1
ATOM 759 O O . VAL A 1 92 ? -5.512 18.391 15.266 1 98.19 92 VAL A O 1
ATOM 762 N N . ASP A 1 93 ? -6.789 18.078 13.5 1 97.75 93 ASP A N 1
ATOM 763 C CA . ASP A 1 93 ? -7.871 17.469 14.273 1 97.75 93 ASP A CA 1
ATOM 764 C C . ASP A 1 93 ? -7.73 15.953 14.336 1 97.75 93 ASP A C 1
ATOM 766 O O . ASP A 1 93 ? -7.965 15.266 13.336 1 97.75 93 ASP A O 1
ATOM 770 N N . ARG A 1 94 ? -7.367 15.469 15.523 1 97.56 94 ARG A N 1
ATOM 771 C CA . ARG A 1 94 ? -7 14.062 15.664 1 97.56 94 ARG A CA 1
ATOM 772 C C . ARG A 1 94 ? -8.156 13.156 15.25 1 97.56 94 ARG A C 1
ATOM 774 O O . ARG A 1 94 ? -7.949 12.172 14.539 1 97.56 94 ARG A O 1
ATOM 781 N N . GLU A 1 95 ? -9.32 13.422 15.703 1 98 95 GLU A N 1
ATOM 782 C CA . GLU A 1 95 ? -10.484 12.609 15.375 1 98 95 GLU A CA 1
ATOM 783 C C . GLU A 1 95 ? -10.758 12.625 13.875 1 98 95 GLU A C 1
ATOM 785 O O . GLU A 1 95 ? -11.031 11.586 13.273 1 98 95 GLU A O 1
ATOM 790 N N . GLN A 1 96 ? -10.648 13.789 13.297 1 97.94 96 GLN A N 1
ATOM 791 C CA . GLN A 1 96 ? -10.906 13.922 11.867 1 97.94 96 GLN A CA 1
ATOM 792 C C . GLN A 1 96 ? -9.844 13.203 11.047 1 97.94 96 GLN A C 1
ATOM 794 O O . GLN A 1 96 ? -10.164 12.547 10.047 1 97.94 96 GLN A O 1
ATOM 799 N N . LEU A 1 97 ? -8.625 13.328 11.398 1 98.5 97 LEU A N 1
ATOM 800 C CA . LEU A 1 97 ? -7.543 12.656 10.688 1 98.5 97 LEU A CA 1
ATOM 801 C C . LEU A 1 97 ? -7.719 11.141 10.742 1 98.5 97 LEU A C 1
ATOM 803 O O . LEU A 1 97 ? -7.605 10.461 9.719 1 98.5 97 LEU A O 1
ATOM 807 N N . PHE A 1 98 ? -7.988 10.648 11.969 1 98.31 98 PHE A N 1
ATOM 808 C CA . PHE A 1 98 ? -8.18 9.219 12.133 1 98.31 98 PHE A CA 1
ATOM 809 C C . PHE A 1 98 ? -9.328 8.719 11.266 1 98.31 98 PHE A C 1
ATOM 811 O O . PHE A 1 98 ? -9.195 7.711 10.57 1 98.31 98 PHE A O 1
ATOM 818 N N . LYS A 1 99 ? -10.445 9.383 11.273 1 98.12 99 LYS A N 1
ATOM 819 C CA . LYS A 1 99 ? -11.617 9 10.5 1 98.12 99 LYS A CA 1
ATOM 820 C C . LYS A 1 99 ? -11.32 9.031 9 1 98.12 99 LYS A C 1
ATOM 822 O O . LYS A 1 99 ? -11.719 8.125 8.266 1 98.12 99 LYS A O 1
ATOM 827 N N . ARG A 1 100 ? -10.664 10.023 8.609 1 97.88 100 ARG A N 1
ATOM 828 C CA . ARG A 1 100 ? -10.336 10.18 7.199 1 97.88 100 ARG A CA 1
ATOM 829 C C . ARG A 1 100 ? -9.438 9.047 6.711 1 97.88 100 ARG A C 1
ATOM 831 O O . ARG A 1 100 ? -9.758 8.375 5.727 1 97.88 100 ARG A O 1
ATOM 838 N N . ILE A 1 101 ? -8.375 8.797 7.398 1 98.25 101 ILE A N 1
ATOM 839 C CA . ILE A 1 101 ? -7.414 7.797 6.953 1 98.25 101 ILE A CA 1
ATOM 840 C C . ILE A 1 101 ? -8.039 6.402 7.051 1 98.25 101 ILE A C 1
ATOM 842 O O . ILE A 1 101 ? -7.863 5.578 6.152 1 98.25 101 ILE A O 1
ATOM 846 N N . SER A 1 102 ? -8.766 6.117 8.164 1 98.31 102 SER A N 1
ATOM 847 C CA . SER A 1 102 ? -9.391 4.809 8.32 1 98.31 102 SER A CA 1
ATOM 848 C C . SER A 1 102 ? -10.398 4.543 7.203 1 98.31 102 SER A C 1
ATOM 850 O O . SER A 1 102 ? -10.422 3.453 6.625 1 98.31 102 SER A O 1
ATOM 852 N N . ARG A 1 103 ? -11.164 5.559 6.973 1 98.12 103 ARG A N 1
ATOM 853 C CA . ARG A 1 103 ? -12.141 5.43 5.898 1 98.12 103 ARG A CA 1
ATOM 854 C C . ARG A 1 103 ? -11.453 5.191 4.559 1 98.12 103 ARG A C 1
ATOM 856 O O . ARG A 1 103 ? -11.852 4.312 3.797 1 98.12 103 ARG A O 1
ATOM 863 N N . ASP A 1 104 ? -10.5 5.977 4.25 1 97.81 104 ASP A N 1
ATOM 864 C CA . ASP A 1 104 ? -9.781 5.848 2.984 1 97.81 104 ASP A CA 1
ATOM 865 C C . ASP A 1 104 ? -9.133 4.473 2.863 1 97.81 104 ASP A C 1
ATOM 867 O O . ASP A 1 104 ? -9.141 3.867 1.789 1 97.81 104 ASP A O 1
ATOM 871 N N . LEU A 1 105 ? -8.539 3.965 3.939 1 97 105 LEU A N 1
ATOM 872 C CA . LEU A 1 105 ? -7.922 2.643 3.953 1 97 105 LEU A CA 1
ATOM 873 C C . LEU A 1 105 ? -8.953 1.56 3.654 1 97 105 LEU A C 1
ATOM 875 O O . LEU A 1 105 ? -8.711 0.685 2.818 1 97 105 LEU A O 1
ATOM 879 N N . GLU A 1 106 ? -10.039 1.609 4.309 1 97.31 106 GLU A N 1
ATOM 880 C CA . GLU A 1 106 ? -11.086 0.615 4.129 1 97.31 106 GLU A CA 1
ATOM 881 C C . GLU A 1 106 ? -11.641 0.651 2.707 1 97.31 106 GLU A C 1
ATOM 883 O O . GLU A 1 106 ? -11.883 -0.396 2.102 1 97.31 106 GLU A O 1
ATOM 888 N N . GLU A 1 107 ? -11.781 1.81 2.232 1 97.25 107 GLU A N 1
ATOM 889 C CA . GLU A 1 107 ? -12.289 1.952 0.873 1 97.25 107 GLU A CA 1
ATOM 890 C C . GLU A 1 107 ? -11.297 1.406 -0.149 1 97.25 107 GLU A C 1
ATOM 892 O O . GLU A 1 107 ? -11.695 0.779 -1.134 1 97.25 107 GLU A O 1
ATOM 897 N N . LEU A 1 108 ? -10.109 1.718 0.084 1 94.5 108 LEU A N 1
ATOM 898 C CA . LEU A 1 108 ? -9.078 1.232 -0.826 1 94.5 108 LEU A CA 1
ATOM 899 C C . LEU A 1 108 ? -9.039 -0.292 -0.842 1 94.5 108 LEU A C 1
ATOM 901 O O . LEU A 1 108 ? -8.977 -0.904 -1.911 1 94.5 108 LEU A O 1
ATOM 905 N N . VAL A 1 109 ? -9.117 -0.901 0.285 1 96.25 109 VAL A N 1
ATOM 906 C CA . VAL A 1 109 ? -9.078 -2.357 0.375 1 96.25 109 VAL A CA 1
ATOM 907 C C . VAL A 1 109 ? -10.305 -2.951 -0.316 1 96.25 109 VAL A C 1
ATOM 909 O O . VAL A 1 109 ? -10.188 -3.92 -1.07 1 96.25 109 VAL A O 1
ATOM 912 N N . GLN A 1 110 ? -11.414 -2.396 -0.092 1 97 110 GLN A N 1
ATOM 913 C CA . GLN A 1 110 ? -12.633 -2.912 -0.701 1 97 110 GLN A CA 1
ATOM 914 C C . GLN A 1 110 ? -12.586 -2.795 -2.221 1 97 110 GLN A C 1
ATOM 916 O O . GLN A 1 110 ? -12.969 -3.727 -2.934 1 97 110 GLN A O 1
ATOM 921 N N . ALA A 1 111 ? -12.172 -1.715 -2.67 1 96.69 111 ALA A N 1
ATOM 922 C CA . ALA A 1 111 ? -12.047 -1.516 -4.109 1 96.69 111 ALA A CA 1
ATOM 923 C C . ALA A 1 111 ? -11.031 -2.48 -4.711 1 96.69 111 ALA A C 1
ATOM 925 O O . ALA A 1 111 ? -11.25 -3.029 -5.793 1 96.69 111 ALA A O 1
ATOM 926 N N . SER A 1 112 ? -9.922 -2.646 -4.039 1 96.06 112 SER A N 1
ATOM 927 C CA . SER A 1 112 ? -8.875 -3.537 -4.52 1 96.06 112 SER A CA 1
ATOM 928 C C . SER A 1 112 ? -9.344 -4.988 -4.547 1 96.06 112 SER A C 1
ATOM 930 O O . SER A 1 112 ? -9.062 -5.719 -5.496 1 96.06 112 SER A O 1
ATOM 932 N N . ILE A 1 113 ? -10.055 -5.391 -3.541 1 97.56 113 ILE A N 1
ATOM 933 C CA . ILE A 1 113 ? -10.586 -6.75 -3.477 1 97.56 113 ILE A CA 1
ATOM 934 C C . ILE A 1 113 ? -11.562 -6.973 -4.629 1 97.56 113 ILE A C 1
ATOM 936 O O . ILE A 1 113 ? -11.547 -8.031 -5.27 1 97.56 113 ILE A O 1
ATOM 940 N N . ALA A 1 114 ? -12.367 -6.004 -4.883 1 97 114 ALA A N 1
ATOM 941 C CA . ALA A 1 114 ? -13.32 -6.102 -5.98 1 97 114 ALA A CA 1
ATOM 942 C C . ALA A 1 114 ? -12.602 -6.23 -7.324 1 97 114 ALA A C 1
ATOM 944 O O . ALA A 1 114 ? -12.977 -7.059 -8.156 1 97 114 ALA A O 1
ATOM 945 N N . LYS A 1 115 ? -11.656 -5.465 -7.492 1 95.75 115 LYS A N 1
ATOM 946 C CA . LYS A 1 115 ? -10.891 -5.516 -8.734 1 95.75 115 LYS A CA 1
ATOM 947 C C . LYS A 1 115 ? -10.148 -6.844 -8.867 1 95.75 115 LYS A C 1
ATOM 949 O O . LYS A 1 115 ? -10.094 -7.426 -9.953 1 95.75 115 LYS A O 1
ATOM 954 N N . LEU A 1 116 ? -9.594 -7.246 -7.766 1 95.94 116 LEU A N 1
ATOM 955 C CA . LEU A 1 116 ? -8.914 -8.539 -7.73 1 95.94 116 LEU A CA 1
ATOM 956 C C . LEU A 1 116 ? -9.859 -9.664 -8.125 1 95.94 116 LEU A C 1
ATOM 958 O O . LEU A 1 116 ? -9.484 -10.562 -8.883 1 95.94 116 LEU A O 1
ATOM 962 N N . LYS A 1 117 ? -11.016 -9.617 -7.621 1 96.81 117 LYS A N 1
ATOM 963 C CA . LYS A 1 117 ? -12.016 -10.625 -7.945 1 96.81 117 LYS A CA 1
ATOM 964 C C . LYS A 1 117 ? -12.281 -10.68 -9.445 1 96.81 117 LYS A C 1
ATOM 966 O O . LYS A 1 117 ? -12.359 -11.758 -10.031 1 96.81 117 LYS A O 1
ATOM 971 N N . GLU A 1 118 ? -12.398 -9.57 -10.07 1 94.44 118 GLU A N 1
ATOM 972 C CA . GLU A 1 118 ? -12.625 -9.477 -11.516 1 94.44 118 GLU A CA 1
ATOM 973 C C . GLU A 1 118 ? -11.453 -10.062 -12.297 1 94.44 118 GLU A C 1
ATOM 975 O O . GLU A 1 118 ? -11.656 -10.805 -13.258 1 94.44 118 GLU A O 1
ATOM 980 N N . TYR A 1 119 ? -10.281 -9.758 -11.852 1 90.5 119 TYR A N 1
ATOM 981 C CA . TYR A 1 119 ? -9.078 -10.219 -12.531 1 90.5 119 TYR A CA 1
ATOM 982 C C . TYR A 1 119 ? -8.945 -11.734 -12.445 1 90.5 119 TYR A C 1
ATOM 984 O O . TYR A 1 119 ? -8.523 -12.383 -13.414 1 90.5 119 TYR A O 1
ATOM 992 N N . ILE A 1 120 ? -9.297 -12.25 -11.352 1 95.31 120 ILE A N 1
ATOM 993 C CA . ILE A 1 120 ? -9.047 -13.656 -11.086 1 95.31 120 ILE A CA 1
ATOM 994 C C . ILE A 1 120 ? -10.156 -14.5 -11.703 1 95.31 120 ILE A C 1
ATOM 996 O O . ILE A 1 120 ? -9.898 -15.562 -12.273 1 95.31 120 ILE A O 1
ATOM 1000 N N . PHE A 1 121 ? -11.375 -14.062 -11.664 1 94.69 121 PHE A N 1
ATOM 1001 C CA . PHE A 1 121 ? -12.484 -14.945 -12.031 1 94.69 121 PHE A CA 1
ATOM 1002 C C . PHE A 1 121 ? -13.102 -14.508 -13.352 1 94.69 121 PHE A C 1
ATOM 1004 O O . PHE A 1 121 ? -13.844 -15.273 -13.977 1 94.69 121 PHE A O 1
ATOM 1011 N N . LYS A 1 122 ? -13.133 -13.328 -13.758 1 79.25 122 LYS A N 1
ATOM 1012 C CA . LYS A 1 122 ? -13.82 -12.922 -14.984 1 79.25 122 LYS A CA 1
ATOM 1013 C C . LYS A 1 122 ? -12.891 -13 -16.188 1 79.25 122 LYS A C 1
ATOM 1015 O O . LYS A 1 122 ? -13.352 -13.148 -17.328 1 79.25 122 LYS A O 1
ATOM 1020 N N . SER A 1 123 ? -11.547 -13.078 -16.031 1 59.12 123 SER A N 1
ATOM 1021 C CA . SER A 1 123 ? -10.859 -13.188 -17.312 1 59.12 123 SER A CA 1
ATOM 1022 C C . SER A 1 123 ? -10.992 -14.594 -17.891 1 59.12 123 SER A C 1
ATOM 1024 O O . SER A 1 123 ? -11.07 -15.57 -17.141 1 59.12 123 SER A O 1
ATOM 1026 N N . MET B 1 1 ? -0.36 -19.156 -35.062 1 26.73 1 MET B N 1
ATOM 1027 C CA . MET B 1 1 ? -0.083 -17.734 -34.844 1 26.73 1 MET B CA 1
ATOM 1028 C C . MET B 1 1 ? -0.193 -17.375 -33.375 1 26.73 1 MET B C 1
ATOM 1030 O O . MET B 1 1 ? -1.267 -17.484 -32.781 1 26.73 1 MET B O 1
ATOM 1034 N N . GLU B 1 2 ? 0.687 -18.078 -32.438 1 28.06 2 GLU B N 1
ATOM 1035 C CA . GLU B 1 2 ? 0.831 -18.219 -30.984 1 28.06 2 GLU B CA 1
ATOM 1036 C C . GLU B 1 2 ? 0.861 -16.875 -30.297 1 28.06 2 GLU B C 1
ATOM 1038 O O 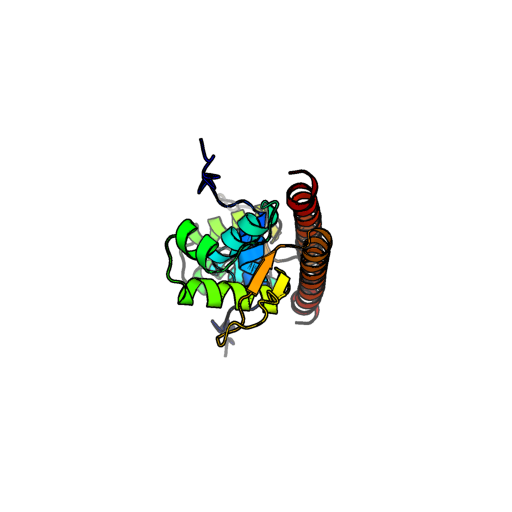. GLU B 1 2 ? 1.715 -16.031 -30.594 1 28.06 2 GLU B O 1
ATOM 1043 N N . THR B 1 3 ? -0.376 -16.344 -30.156 1 31.27 3 THR B N 1
ATOM 1044 C CA . THR B 1 3 ? -0.628 -15.062 -29.516 1 31.27 3 THR B CA 1
ATOM 1045 C C . THR B 1 3 ? 0.246 -14.898 -28.281 1 31.27 3 THR B C 1
ATOM 1047 O O . THR B 1 3 ? 0.075 -15.617 -27.297 1 31.27 3 THR B O 1
ATOM 1050 N N . VAL B 1 4 ? 1.584 -14.906 -28.438 1 36.81 4 VAL B N 1
ATOM 1051 C CA . VAL B 1 4 ? 2.553 -14.461 -27.438 1 36.81 4 VAL B CA 1
ATOM 1052 C C . VAL B 1 4 ? 1.934 -13.375 -26.562 1 36.81 4 VAL B C 1
ATOM 1054 O O . VAL B 1 4 ? 1.473 -12.352 -27.078 1 36.81 4 VAL B O 1
ATOM 1057 N N . LEU B 1 5 ? 1.102 -13.945 -25.625 1 36.66 5 LEU B N 1
ATOM 1058 C CA . LEU B 1 5 ? 0.48 -13.031 -24.656 1 36.66 5 LEU B CA 1
ATOM 1059 C C . LEU B 1 5 ? 1.406 -11.867 -24.344 1 36.66 5 LEU B C 1
ATOM 1061 O O . LEU B 1 5 ? 2.504 -12.062 -23.812 1 36.66 5 LEU B O 1
ATOM 1065 N N . GLN B 1 6 ? 1.797 -11.078 -25.359 1 39.91 6 GLN B N 1
ATOM 1066 C CA . GLN B 1 6 ? 2.463 -9.797 -25.172 1 39.91 6 GLN B CA 1
ATOM 1067 C C . GLN B 1 6 ? 1.978 -9.109 -23.891 1 39.91 6 GLN B C 1
ATOM 1069 O O . GLN B 1 6 ? 0.823 -8.688 -23.812 1 39.91 6 GLN B O 1
ATOM 1074 N N . ILE B 1 7 ? 2.219 -9.797 -22.812 1 43 7 ILE B N 1
ATOM 1075 C CA . ILE B 1 7 ? 1.876 -9.055 -21.609 1 43 7 ILE B CA 1
ATOM 1076 C C . ILE B 1 7 ? 2.207 -7.578 -21.797 1 43 7 ILE B C 1
ATOM 1078 O O . ILE B 1 7 ? 3.375 -7.211 -21.938 1 43 7 ILE B O 1
ATOM 1082 N N . PRO B 1 8 ? 1.517 -6.859 -22.547 1 38.31 8 PRO B N 1
ATOM 1083 C CA . PRO B 1 8 ? 1.805 -5.434 -22.734 1 38.31 8 PRO B CA 1
ATOM 1084 C C . PRO B 1 8 ? 2.328 -4.766 -21.469 1 38.31 8 PRO B C 1
ATOM 1086 O O . PRO B 1 8 ? 1.833 -5.035 -20.375 1 38.31 8 PRO B O 1
ATOM 1089 N N . TYR B 1 9 ? 3.621 -4.605 -21.375 1 44.69 9 TYR B N 1
ATOM 1090 C CA . TYR B 1 9 ? 4.246 -3.824 -20.312 1 44.69 9 TYR B CA 1
ATOM 1091 C C . TYR B 1 9 ? 3.434 -2.57 -20 1 44.69 9 TYR B C 1
ATOM 1093 O O . TYR B 1 9 ? 3.797 -1.471 -20.422 1 44.69 9 TYR B O 1
ATOM 1101 N N . GLN B 1 10 ? 2.254 -2.525 -20.219 1 50.12 10 GLN B N 1
ATOM 1102 C CA . GLN B 1 10 ? 1.532 -1.284 -19.969 1 50.12 10 GLN B CA 1
ATOM 1103 C C . GLN B 1 10 ? 1.581 -0.918 -18.484 1 50.12 10 GLN B C 1
ATOM 1105 O O . GLN B 1 10 ? 1.809 -1.781 -17.625 1 50.12 10 GLN B O 1
ATOM 1110 N N . LYS B 1 11 ? 1.345 0.212 -18.219 1 57.59 11 LYS B N 1
ATOM 1111 C CA . LYS B 1 11 ? 1.26 0.912 -16.938 1 57.59 11 LYS B CA 1
ATOM 1112 C C . LYS B 1 11 ? 0.657 0.017 -15.867 1 57.59 11 LYS B C 1
ATOM 1114 O O . LYS B 1 11 ? -0.398 -0.587 -16.078 1 57.59 11 LYS B O 1
ATOM 1119 N N . LYS B 1 12 ? 1.566 -0.381 -15 1 70.88 12 LYS B N 1
ATOM 1120 C CA . LYS B 1 12 ? 1.177 -1.22 -13.867 1 70.88 12 LYS B CA 1
ATOM 1121 C C . LYS B 1 12 ? -0.209 -0.839 -13.352 1 70.88 12 LYS B C 1
ATOM 1123 O O . LYS B 1 12 ? -0.503 0.343 -13.164 1 70.88 12 LYS B O 1
ATOM 1128 N N . THR B 1 13 ? -1.033 -1.957 -13.242 1 84.31 13 THR B N 1
ATOM 1129 C CA . THR B 1 13 ? -2.346 -1.729 -12.648 1 84.31 13 THR B CA 1
ATOM 1130 C C . THR B 1 13 ? -2.221 -1.439 -11.156 1 84.31 13 THR B C 1
ATOM 1132 O O . THR B 1 13 ? -1.158 -1.641 -10.562 1 84.31 13 THR B O 1
ATOM 1135 N N . GLN B 1 14 ? -3.244 -0.884 -10.562 1 86 14 GLN B N 1
ATOM 1136 C CA . GLN B 1 14 ? -3.295 -0.606 -9.133 1 86 14 GLN B CA 1
ATOM 1137 C C . GLN B 1 14 ? -3.104 -1.883 -8.32 1 86 14 GLN B C 1
ATOM 1139 O O . GLN B 1 14 ? -2.461 -1.863 -7.266 1 86 14 GLN B O 1
ATOM 1144 N N . ILE B 1 15 ? -3.508 -2.994 -8.938 1 93.44 15 ILE B N 1
ATOM 1145 C CA . ILE B 1 15 ? -3.443 -4.258 -8.219 1 93.44 15 ILE B CA 1
ATOM 1146 C C . ILE B 1 15 ? -2.002 -4.762 -8.188 1 93.44 15 ILE B C 1
ATOM 1148 O O . ILE B 1 15 ? -1.537 -5.277 -7.168 1 93.44 15 ILE B O 1
ATOM 1152 N N . GLU B 1 16 ? -1.379 -4.621 -9.305 1 94.81 16 GLU B N 1
ATOM 1153 C CA . GLU B 1 16 ? 0.015 -5.051 -9.375 1 94.81 16 GLU B CA 1
ATOM 1154 C C . GLU B 1 16 ? 0.884 -4.273 -8.391 1 94.81 16 GLU B C 1
ATOM 1156 O O . GLU B 1 16 ? 1.722 -4.859 -7.703 1 94.81 16 GLU B O 1
ATOM 1161 N N . LYS B 1 17 ? 0.661 -2.988 -8.336 1 92.94 17 LYS B N 1
ATOM 1162 C CA . LYS B 1 17 ? 1.409 -2.15 -7.402 1 92.94 17 LYS B CA 1
ATOM 1163 C C . LYS B 1 17 ? 1.119 -2.543 -5.957 1 92.94 17 LYS B C 1
ATOM 1165 O O . LYS B 1 17 ? 2.02 -2.537 -5.113 1 92.94 17 LYS B O 1
ATOM 1170 N N . LEU B 1 18 ? -0.091 -2.867 -5.684 1 92.81 18 LEU B N 1
ATOM 1171 C CA . LEU B 1 18 ? -0.496 -3.289 -4.348 1 92.81 18 LEU B CA 1
ATOM 1172 C C . LEU B 1 18 ? 0.167 -4.609 -3.969 1 92.81 18 LEU B C 1
ATOM 1174 O O . LEU B 1 18 ? 0.641 -4.77 -2.842 1 92.81 18 LEU B O 1
ATOM 1178 N N . LEU B 1 19 ? 0.225 -5.492 -4.926 1 95.88 19 LEU B N 1
ATOM 1179 C CA . LEU B 1 19 ? 0.87 -6.773 -4.672 1 95.88 19 LEU B CA 1
ATOM 1180 C C . LEU B 1 19 ? 2.355 -6.586 -4.379 1 95.88 19 LEU B C 1
ATOM 1182 O O . LEU B 1 19 ? 2.9 -7.223 -3.473 1 95.88 19 LEU B O 1
ATOM 1186 N N . GLU B 1 20 ? 3.004 -5.703 -5.125 1 96.12 20 GLU B N 1
ATOM 1187 C CA . GLU B 1 20 ? 4.414 -5.395 -4.91 1 96.12 20 GLU B CA 1
ATOM 1188 C C . GLU B 1 20 ? 4.648 -4.84 -3.51 1 96.12 20 GLU B C 1
ATOM 1190 O O . GLU B 1 20 ? 5.582 -5.254 -2.818 1 96.12 20 GLU B O 1
ATOM 1195 N N . PHE B 1 21 ? 3.77 -4.059 -3.109 1 90.81 21 PHE B N 1
ATOM 1196 C CA . PHE B 1 21 ? 3.879 -3.412 -1.808 1 90.81 21 PHE B CA 1
ATOM 1197 C C . PHE B 1 21 ? 3.629 -4.41 -0.684 1 90.81 21 PHE B C 1
ATOM 1199 O O . PHE B 1 21 ? 4.406 -4.488 0.269 1 90.81 21 PHE B O 1
ATOM 1206 N N . MET B 1 22 ? 2.695 -5.227 -0.809 1 93.62 22 MET B N 1
ATOM 1207 C CA . MET B 1 22 ? 2.244 -6.102 0.27 1 93.62 22 MET B CA 1
ATOM 1208 C C . MET B 1 22 ? 3.209 -7.266 0.469 1 93.62 22 MET B C 1
ATOM 1210 O O . MET B 1 22 ? 3.455 -7.688 1.6 1 93.62 22 MET B O 1
ATOM 1214 N N . TYR B 1 23 ? 3.736 -7.715 -0.64 1 97.12 23 TYR B N 1
ATOM 1215 C CA . TYR B 1 23 ? 4.477 -8.969 -0.526 1 97.12 23 TYR B CA 1
ATOM 1216 C C . TYR B 1 23 ? 5.961 -8.75 -0.809 1 97.12 23 TYR B C 1
ATOM 1218 O O . TYR B 1 23 ? 6.762 -9.68 -0.684 1 97.12 23 TYR B O 1
ATOM 1226 N N . GLY B 1 24 ? 6.277 -7.562 -1.21 1 96 24 GLY B N 1
ATOM 1227 C CA . GLY B 1 24 ? 7.672 -7.297 -1.531 1 96 24 GLY B CA 1
ATOM 1228 C C . GLY B 1 24 ? 8.117 -7.945 -2.828 1 96 24 GLY B C 1
ATOM 1229 O O . GLY B 1 24 ? 9.258 -8.398 -2.939 1 96 24 GLY B O 1
ATOM 1230 N N . LEU B 1 25 ? 7.254 -7.941 -3.771 1 97.44 25 LEU B N 1
ATOM 1231 C CA . LEU B 1 25 ? 7.535 -8.57 -5.055 1 97.44 25 LEU B CA 1
ATOM 1232 C C . LEU B 1 25 ? 8.102 -7.562 -6.047 1 97.44 25 LEU B C 1
ATOM 1234 O O . LEU B 1 25 ? 7.758 -6.379 -6 1 97.44 25 LEU B O 1
ATOM 1238 N N . ASN B 1 26 ? 8.906 -8.039 -6.949 1 96.06 26 ASN B N 1
ATOM 1239 C CA . ASN B 1 26 ? 9.273 -7.223 -8.102 1 96.06 26 ASN B CA 1
ATOM 1240 C C . ASN B 1 26 ? 8.297 -7.414 -9.258 1 96.06 26 ASN B C 1
ATOM 1242 O O . ASN B 1 26 ? 7.375 -8.227 -9.172 1 96.06 26 ASN B O 1
ATOM 1246 N N . GLU B 1 27 ? 8.492 -6.645 -10.242 1 95.62 27 GLU B N 1
ATOM 1247 C CA . GLU B 1 27 ? 7.578 -6.637 -11.391 1 95.62 27 GLU B CA 1
ATOM 1248 C C . GLU B 1 27 ? 7.504 -8.016 -12.039 1 95.62 27 GLU B C 1
ATOM 1250 O O . GLU B 1 27 ? 6.422 -8.469 -12.422 1 95.62 27 GLU B O 1
ATOM 1255 N N . LYS B 1 28 ? 8.578 -8.656 -12.164 1 95.44 28 LYS B N 1
ATOM 1256 C CA . LYS B 1 28 ? 8.625 -9.953 -12.828 1 95.44 28 LYS B CA 1
ATOM 1257 C C . LYS B 1 28 ? 7.871 -11.016 -12.031 1 95.44 28 LYS B C 1
ATOM 1259 O O . LYS B 1 28 ? 7.195 -11.875 -12.602 1 95.44 28 LYS B O 1
ATOM 1264 N N . GLU B 1 29 ? 8.023 -10.969 -10.758 1 97.56 29 GLU B N 1
ATOM 1265 C CA . GLU B 1 29 ? 7.316 -11.906 -9.891 1 97.56 29 GLU B CA 1
ATOM 1266 C C . GLU B 1 29 ? 5.805 -11.727 -9.992 1 97.56 29 GLU B C 1
ATOM 1268 O O . GLU B 1 29 ? 5.055 -12.703 -10.008 1 97.56 29 GLU B O 1
ATOM 1273 N N . VAL B 1 30 ? 5.441 -10.5 -10.094 1 97.56 30 VAL B N 1
ATOM 1274 C CA . VAL B 1 30 ? 4.02 -10.219 -10.273 1 97.56 30 VAL B CA 1
ATOM 1275 C C . VAL B 1 30 ? 3.555 -10.758 -11.625 1 97.56 30 VAL B C 1
ATOM 1277 O O . VAL B 1 30 ? 2.508 -11.406 -11.711 1 97.56 30 VAL B O 1
ATOM 1280 N N . GLN B 1 31 ? 4.316 -10.523 -12.602 1 96.19 31 GLN B N 1
ATOM 1281 C CA . GLN B 1 31 ? 3.982 -11.023 -13.938 1 96.19 31 GLN B CA 1
ATOM 1282 C C . GLN B 1 31 ? 3.875 -12.547 -13.945 1 96.19 31 GLN B C 1
ATOM 1284 O O . GLN B 1 31 ? 3.02 -13.109 -14.633 1 96.19 31 GLN B O 1
ATOM 1289 N N . LEU B 1 32 ? 4.734 -13.164 -13.203 1 97.56 32 LEU B N 1
ATOM 1290 C CA . LEU B 1 32 ? 4.742 -14.617 -13.117 1 97.56 32 LEU B CA 1
ATOM 1291 C C . LEU B 1 32 ? 3.428 -15.133 -12.539 1 97.56 32 LEU B C 1
ATOM 1293 O O . LEU B 1 32 ? 2.865 -16.109 -13.039 1 97.56 32 LEU B O 1
ATOM 1297 N N . ILE B 1 33 ? 2.965 -14.5 -11.547 1 98 33 ILE B N 1
ATOM 1298 C CA . ILE B 1 33 ? 1.695 -14.875 -10.93 1 98 33 ILE B CA 1
ATOM 1299 C C . ILE B 1 33 ? 0.577 -14.789 -11.969 1 98 33 ILE B C 1
ATOM 1301 O O . ILE B 1 33 ? -0.208 -15.719 -12.133 1 98 33 ILE B O 1
ATOM 1305 N N . PHE B 1 34 ? 0.549 -13.719 -12.719 1 95.62 34 PHE B N 1
ATOM 1306 C CA . PHE B 1 34 ? -0.528 -13.5 -13.68 1 95.62 34 PHE B CA 1
ATOM 1307 C C . PHE B 1 34 ? -0.386 -14.43 -14.875 1 95.62 34 PHE B C 1
ATOM 1309 O O . PHE B 1 34 ? -1.386 -14.875 -15.445 1 95.62 34 PHE B O 1
ATOM 1316 N N . ARG B 1 35 ? 0.864 -14.703 -15.211 1 96.56 35 ARG B N 1
ATOM 1317 C CA . ARG B 1 35 ? 1.076 -15.672 -16.281 1 96.56 35 ARG B CA 1
ATOM 1318 C C . ARG B 1 35 ? 0.489 -17.031 -15.914 1 96.56 35 ARG B C 1
ATOM 1320 O O . ARG B 1 35 ? -0.148 -17.688 -16.75 1 96.56 35 ARG B O 1
ATOM 1327 N N . LEU B 1 36 ? 0.746 -17.453 -14.719 1 97.62 36 LEU B N 1
ATOM 1328 C CA . LEU B 1 36 ? 0.212 -18.734 -14.25 1 97.62 36 LEU B CA 1
ATOM 1329 C C . LEU B 1 36 ? -1.304 -18.672 -14.094 1 97.62 36 LEU B C 1
ATOM 1331 O O . LEU B 1 36 ? -2.008 -19.625 -14.414 1 97.62 36 LEU B O 1
ATOM 1335 N N . LEU B 1 37 ? -1.804 -17.547 -13.633 1 96.88 37 LEU B N 1
ATOM 1336 C CA . LEU B 1 37 ? -3.23 -17.344 -13.414 1 96.88 37 LEU B CA 1
ATOM 1337 C C . LEU B 1 37 ? -4.012 -17.516 -14.711 1 96.88 37 LEU B C 1
ATOM 1339 O O . LEU B 1 37 ? -5.098 -18.094 -14.719 1 96.88 37 LEU B O 1
ATOM 1343 N N . TYR B 1 38 ? -3.43 -17.062 -15.781 1 95.12 38 TYR B N 1
ATOM 1344 C CA . TYR B 1 38 ? -4.176 -17.031 -17.031 1 95.12 38 TYR B CA 1
ATOM 1345 C C . TYR B 1 38 ? -3.791 -18.219 -17.922 1 95.12 38 TYR B C 1
ATOM 1347 O O . TYR B 1 38 ? -4.18 -18.266 -19.094 1 95.12 38 TYR B O 1
ATOM 1355 N N . SER B 1 39 ? -2.998 -19.094 -17.344 1 95.25 39 SER B N 1
ATOM 1356 C CA . SER B 1 39 ? -2.678 -20.312 -18.078 1 95.25 39 SER B CA 1
ATOM 1357 C C . SER B 1 39 ? -3.73 -21.391 -17.844 1 95.25 39 SER B C 1
ATOM 1359 O O . SER B 1 39 ? -4.199 -21.578 -16.719 1 95.25 39 SER B O 1
ATOM 1361 N N . ASP B 1 40 ? -4.039 -22.109 -18.891 1 93.06 40 ASP B N 1
ATOM 1362 C CA . ASP B 1 40 ? -4.996 -23.203 -18.781 1 93.06 40 ASP B CA 1
ATOM 1363 C C . ASP B 1 40 ? -4.301 -24.5 -18.359 1 93.06 40 ASP B C 1
ATOM 1365 O O . ASP B 1 40 ? -4.961 -25.516 -18.109 1 93.06 40 ASP B O 1
ATOM 1369 N N . THR B 1 41 ? -3.021 -24.516 -18.328 1 95.62 41 THR B N 1
ATOM 1370 C CA . THR B 1 41 ? -2.246 -25.688 -17.953 1 95.62 41 THR B CA 1
ATOM 1371 C C . THR B 1 41 ? -1.202 -25.344 -16.906 1 95.62 41 THR B C 1
ATOM 1373 O O . THR B 1 41 ? -0.92 -24.172 -16.672 1 95.62 41 THR B O 1
ATOM 1376 N N . LYS B 1 42 ? -0.812 -26.328 -16.188 1 97.81 42 LYS B N 1
ATOM 1377 C CA . LYS B 1 42 ? 0.35 -26.156 -15.32 1 97.81 42 LYS B CA 1
ATOM 1378 C C . LYS B 1 42 ? 1.624 -25.984 -16.141 1 97.81 42 LYS B C 1
ATOM 1380 O O . LYS B 1 42 ? 1.773 -26.578 -17.203 1 97.81 42 LYS B O 1
ATOM 1385 N N . LEU B 1 43 ? 2.488 -25.109 -15.656 1 97.19 43 LEU B N 1
ATOM 1386 C CA . LEU B 1 43 ? 3.715 -24.812 -16.391 1 97.19 43 LEU B CA 1
ATOM 1387 C C . LEU B 1 43 ? 4.941 -25.25 -15.602 1 97.19 43 LEU B C 1
ATOM 1389 O O . LEU B 1 43 ? 4.93 -25.219 -14.367 1 97.19 43 LEU B O 1
ATOM 1393 N N . ASN B 1 44 ? 5.938 -25.656 -16.344 1 95.94 44 ASN B N 1
ATOM 1394 C CA . ASN B 1 44 ? 7.172 -26.047 -15.672 1 95.94 44 ASN B CA 1
ATOM 1395 C C . ASN B 1 44 ? 8.242 -24.969 -15.781 1 95.94 44 ASN B C 1
ATOM 1397 O O . ASN B 1 44 ? 8.016 -23.922 -16.391 1 95.94 44 ASN B O 1
ATOM 1401 N N . ILE B 1 45 ? 9.344 -25.219 -15.062 1 96.69 45 ILE B N 1
ATOM 1402 C CA . ILE B 1 45 ? 10.43 -24.25 -14.977 1 96.69 45 ILE B CA 1
ATOM 1403 C C . ILE B 1 45 ? 10.961 -23.938 -16.375 1 96.69 45 ILE B C 1
ATOM 1405 O O . ILE B 1 45 ? 11.219 -22.781 -16.703 1 96.69 45 ILE B O 1
ATOM 1409 N N . GLU B 1 46 ? 11.07 -24.922 -17.234 1 95.62 46 GLU B N 1
ATOM 1410 C CA . GLU B 1 46 ? 11.625 -24.75 -18.578 1 95.62 46 GLU B CA 1
ATOM 1411 C C . GLU B 1 46 ? 10.75 -23.828 -19.422 1 95.62 46 GLU B C 1
ATOM 1413 O O . GLU B 1 46 ? 11.25 -22.906 -20.078 1 95.62 46 GLU B O 1
ATOM 1418 N N . GLU B 1 47 ? 9.547 -24.078 -19.438 1 95.88 47 GLU B N 1
ATOM 1419 C CA . GLU B 1 47 ? 8.586 -23.281 -20.188 1 95.88 47 GLU B CA 1
ATOM 1420 C C . GLU B 1 47 ? 8.609 -21.828 -19.75 1 95.88 47 GLU B C 1
ATOM 1422 O O . GLU B 1 47 ? 8.656 -20.922 -20.578 1 95.88 47 GLU B O 1
ATOM 1427 N N . LEU B 1 48 ? 8.625 -21.656 -18.469 1 97.62 48 LEU B N 1
ATOM 1428 C CA . LEU B 1 48 ? 8.578 -20.297 -17.906 1 97.62 48 LEU B CA 1
ATOM 1429 C C . LEU B 1 48 ? 9.906 -19.578 -18.141 1 97.62 48 LEU B C 1
ATOM 1431 O O . LEU B 1 48 ? 9.914 -18.391 -18.438 1 97.62 48 LEU B O 1
ATOM 1435 N N . ALA B 1 49 ? 11.008 -20.219 -17.984 1 97.75 49 ALA B N 1
ATOM 1436 C CA . ALA B 1 49 ? 12.328 -19.641 -18.219 1 97.75 49 ALA B CA 1
ATOM 1437 C C . ALA B 1 49 ? 12.469 -19.156 -19.656 1 97.75 49 ALA B C 1
ATOM 1439 O O . ALA B 1 49 ? 12.977 -18.062 -19.906 1 97.75 49 ALA B O 1
ATOM 1440 N N . GLU B 1 50 ? 12.016 -19.984 -20.578 1 96.88 50 GLU B N 1
ATOM 1441 C CA . GLU B 1 50 ? 12.055 -19.641 -22 1 96.88 50 GLU B CA 1
ATOM 1442 C C . GLU B 1 50 ? 11.18 -18.422 -22.312 1 96.88 50 GLU B C 1
ATOM 1444 O O . GLU B 1 50 ? 11.609 -17.5 -23 1 96.88 50 GLU B O 1
ATOM 1449 N N . GLU B 1 51 ? 10.055 -18.422 -21.734 1 96.12 51 GLU B N 1
ATOM 1450 C CA . GLU B 1 51 ? 9.102 -17.344 -22 1 96.12 51 GLU B CA 1
ATOM 1451 C C . GLU B 1 51 ? 9.594 -16.016 -21.422 1 96.12 51 GLU B C 1
ATOM 1453 O O . GLU B 1 51 ? 9.422 -14.969 -22.047 1 96.12 51 GLU B O 1
ATOM 1458 N N . PHE B 1 52 ? 10.125 -16.078 -20.219 1 96.69 52 PHE B N 1
ATOM 1459 C CA . PHE B 1 52 ? 10.539 -14.859 -19.531 1 96.69 52 PHE B CA 1
ATOM 1460 C C . PHE B 1 52 ? 11.977 -14.508 -19.891 1 96.69 52 PHE B C 1
ATOM 1462 O O . PHE B 1 52 ? 12.484 -13.461 -19.469 1 96.69 52 PHE B O 1
ATOM 1469 N N . LYS B 1 53 ? 12.594 -15.359 -20.641 1 96.75 53 LYS B N 1
ATOM 1470 C CA . LYS B 1 53 ? 13.953 -15.133 -21.109 1 96.75 53 LYS B CA 1
ATOM 1471 C C . LYS B 1 53 ? 14.922 -14.93 -19.953 1 96.75 53 LYS B C 1
ATOM 1473 O O . LYS B 1 53 ? 15.68 -13.961 -19.938 1 96.75 53 LYS B O 1
ATOM 1478 N N . VAL B 1 54 ? 14.852 -15.789 -18.969 1 97.06 54 VAL B N 1
ATOM 1479 C CA . VAL B 1 54 ? 15.742 -15.82 -17.812 1 97.06 54 VAL B CA 1
ATOM 1480 C C . VAL B 1 54 ? 16.25 -17.25 -17.594 1 97.06 54 VAL B C 1
ATOM 1482 O O . VAL B 1 54 ? 15.773 -18.188 -18.234 1 97.06 54 VAL B O 1
ATOM 1485 N N . SER B 1 55 ? 17.219 -17.359 -16.734 1 97.38 55 SER B N 1
ATOM 1486 C CA . SER B 1 55 ? 17.797 -18.672 -16.453 1 97.38 55 SER B CA 1
ATOM 1487 C C . SER B 1 55 ? 16.828 -19.531 -15.633 1 97.38 55 SER B C 1
ATOM 1489 O O . SER B 1 55 ? 15.984 -19 -14.914 1 97.38 55 SER B O 1
ATOM 1491 N N . LYS B 1 56 ? 17.031 -20.812 -15.719 1 96.25 56 LYS B N 1
ATOM 1492 C CA . LYS B 1 56 ? 16.234 -21.75 -14.93 1 96.25 56 LYS B CA 1
ATOM 1493 C C . LYS B 1 56 ? 16.453 -21.531 -13.438 1 96.25 56 LYS B C 1
ATOM 1495 O O . LYS B 1 56 ? 15.531 -21.688 -12.633 1 96.25 56 LYS B O 1
ATOM 1500 N N . ALA B 1 57 ? 17.594 -21.125 -13.109 1 96.56 57 ALA B N 1
ATOM 1501 C CA . ALA B 1 57 ? 17.906 -20.875 -11.703 1 96.56 57 ALA B CA 1
ATOM 1502 C C . ALA B 1 57 ? 17.125 -19.688 -11.164 1 96.56 57 ALA B C 1
ATOM 1504 O O . ALA B 1 57 ? 16.578 -19.75 -10.062 1 96.56 57 ALA B O 1
ATOM 1505 N N . LEU B 1 58 ? 17.031 -18.641 -11.938 1 96.62 58 LEU B N 1
ATOM 1506 C CA . LEU B 1 58 ? 16.344 -17.406 -11.523 1 96.62 58 LEU B CA 1
ATOM 1507 C C . LEU B 1 58 ? 14.844 -17.625 -11.398 1 96.62 58 LEU B C 1
ATOM 1509 O O . LEU B 1 58 ? 14.227 -17.219 -10.422 1 96.62 58 LEU B O 1
ATOM 1513 N N . ILE B 1 59 ? 14.328 -18.281 -12.367 1 97.38 59 ILE B N 1
ATOM 1514 C CA . ILE B 1 59 ? 12.891 -18.5 -12.367 1 97.38 59 ILE B CA 1
ATOM 1515 C C . ILE B 1 59 ? 12.508 -19.469 -11.25 1 97.38 59 ILE B C 1
ATOM 1517 O O . ILE B 1 59 ? 11.469 -19.312 -10.617 1 97.38 59 ILE B O 1
ATOM 1521 N N . SER B 1 60 ? 13.312 -20.469 -11.055 1 97.12 60 SER B N 1
ATOM 1522 C CA . SER B 1 60 ? 13.062 -21.438 -9.992 1 97.12 60 SER B CA 1
ATOM 1523 C C . SER B 1 60 ? 13.008 -20.75 -8.633 1 97.12 60 SER B C 1
ATOM 1525 O O . SER B 1 60 ? 12.141 -21.047 -7.812 1 97.12 60 SER B O 1
ATOM 1527 N N . LYS B 1 61 ? 13.922 -19.859 -8.422 1 97.75 61 LYS B N 1
ATOM 1528 C CA . LYS B 1 61 ? 13.945 -19.125 -7.16 1 97.75 61 LYS B CA 1
ATOM 1529 C C . LYS B 1 61 ? 12.664 -18.312 -6.969 1 97.75 61 LYS B C 1
ATOM 1531 O O . LYS B 1 61 ? 12.062 -18.344 -5.895 1 97.75 61 LYS B O 1
ATOM 1536 N N . SER B 1 62 ? 12.266 -17.594 -7.953 1 98.19 62 SER B N 1
ATOM 1537 C CA . SER B 1 62 ? 11.047 -16.781 -7.891 1 98.19 62 SER B CA 1
ATOM 1538 C C . SER B 1 62 ? 9.82 -17.656 -7.648 1 98.19 62 SER B C 1
ATOM 1540 O O . SER B 1 62 ? 8.969 -17.328 -6.816 1 98.19 62 SER B O 1
ATOM 1542 N N . LEU B 1 63 ? 9.82 -18.781 -8.344 1 98.31 63 LEU B N 1
ATOM 1543 C CA . LEU B 1 63 ? 8.688 -19.688 -8.211 1 98.31 63 LEU B CA 1
ATOM 1544 C C . LEU B 1 63 ? 8.625 -20.281 -6.809 1 98.31 63 LEU B C 1
ATOM 1546 O O . LEU B 1 63 ? 7.543 -20.391 -6.227 1 98.31 63 LEU B O 1
ATOM 1550 N N . SER B 1 64 ? 9.727 -20.641 -6.348 1 97.5 64 SER B N 1
ATOM 1551 C CA . SER B 1 64 ? 9.789 -21.188 -4.996 1 97.5 64 SER B CA 1
ATOM 1552 C C . SER B 1 64 ? 9.328 -20.156 -3.965 1 97.5 64 SER B C 1
ATOM 1554 O O . SER B 1 64 ? 8.57 -20.484 -3.049 1 97.5 64 SER B O 1
ATOM 1556 N N . GLU B 1 65 ? 9.742 -18.922 -4.098 1 97.88 65 GLU B N 1
ATOM 1557 C CA . GLU B 1 65 ? 9.344 -17.859 -3.184 1 97.88 65 GLU B CA 1
ATOM 1558 C C . GLU B 1 65 ? 7.84 -17.594 -3.262 1 97.88 65 GLU B C 1
ATOM 1560 O O . GLU B 1 65 ? 7.18 -17.438 -2.234 1 97.88 65 GLU B O 1
ATOM 1565 N N . LEU B 1 66 ? 7.344 -17.578 -4.438 1 98.56 66 LEU B N 1
ATOM 1566 C CA . LEU B 1 66 ? 5.922 -17.344 -4.645 1 98.56 66 LEU B CA 1
ATOM 1567 C C . LEU B 1 66 ? 5.086 -18.484 -4.059 1 98.56 66 LEU B C 1
ATOM 1569 O O . LEU B 1 66 ? 4.035 -18.234 -3.459 1 98.56 66 LEU B O 1
ATOM 1573 N N . ALA B 1 67 ? 5.594 -19.688 -4.242 1 98.38 67 ALA B N 1
ATOM 1574 C CA . ALA B 1 67 ? 4.902 -20.844 -3.676 1 98.38 67 ALA B CA 1
ATOM 1575 C C . ALA B 1 67 ? 4.949 -20.828 -2.15 1 98.38 67 ALA B C 1
ATOM 1577 O O . ALA B 1 67 ? 3.945 -21.094 -1.488 1 98.38 67 ALA B O 1
ATOM 1578 N N . ASN B 1 68 ? 6.078 -20.422 -1.615 1 97.44 68 ASN B N 1
ATOM 1579 C CA . ASN B 1 68 ? 6.242 -20.344 -0.168 1 97.44 68 ASN B CA 1
ATOM 1580 C C . ASN B 1 68 ? 5.332 -19.281 0.436 1 97.44 68 ASN B C 1
ATOM 1582 O O . ASN B 1 68 ? 4.852 -19.422 1.562 1 97.44 68 ASN B O 1
ATOM 1586 N N . LYS B 1 69 ? 5.074 -18.234 -0.331 1 97.56 69 LYS B N 1
ATOM 1587 C CA . LYS B 1 69 ? 4.191 -17.156 0.119 1 97.56 69 LYS B CA 1
ATOM 1588 C C . LYS B 1 69 ? 2.725 -17.531 -0.076 1 97.56 69 LYS B C 1
ATOM 1590 O O . LYS B 1 69 ? 1.827 -16.781 0.321 1 97.56 69 LYS B O 1
ATOM 1595 N N . GLY B 1 70 ? 2.479 -18.578 -0.77 1 97.75 70 GLY B N 1
ATOM 1596 C CA . GLY B 1 70 ? 1.121 -19.047 -0.987 1 97.75 70 GLY B CA 1
ATOM 1597 C C . GLY B 1 70 ? 0.423 -18.344 -2.139 1 97.75 70 GLY B C 1
ATOM 1598 O O . GLY B 1 70 ? -0.807 -18.344 -2.213 1 97.75 70 GLY B O 1
ATOM 1599 N N . LEU B 1 71 ? 1.2 -17.781 -3.027 1 98.62 71 LEU B N 1
ATOM 1600 C CA . LEU B 1 71 ? 0.627 -16.984 -4.109 1 98.62 71 LEU B CA 1
ATOM 1601 C C . LEU B 1 71 ? 0.468 -17.828 -5.371 1 98.62 71 LEU B C 1
ATOM 1603 O O . LEU B 1 71 ? -0.269 -17.453 -6.285 1 98.62 71 LEU B O 1
ATOM 1607 N N . ILE B 1 72 ? 1.214 -18.953 -5.418 1 98.75 72 ILE B N 1
ATOM 1608 C CA . ILE B 1 72 ? 1.049 -19.953 -6.465 1 98.75 72 ILE B CA 1
ATOM 1609 C C . ILE B 1 72 ? 1.147 -21.359 -5.855 1 98.75 72 ILE B C 1
ATOM 1611 O O . ILE B 1 72 ? 1.485 -21.5 -4.68 1 98.75 72 ILE B O 1
ATOM 1615 N N . GLU B 1 73 ? 0.77 -22.312 -6.688 1 98.5 73 GLU B N 1
ATOM 1616 C CA . GLU B 1 73 ? 0.86 -23.719 -6.285 1 98.5 73 GLU B CA 1
ATOM 1617 C C . GLU B 1 73 ? 1.962 -24.438 -7.051 1 98.5 73 GLU B C 1
ATOM 1619 O O . GLU B 1 73 ? 2.355 -24.016 -8.141 1 98.5 73 GLU B O 1
ATOM 1624 N N . ARG B 1 74 ? 2.451 -25.5 -6.457 1 96.94 74 ARG B N 1
ATOM 1625 C CA . ARG B 1 74 ? 3.387 -26.391 -7.148 1 96.94 74 ARG B CA 1
ATOM 1626 C C . ARG B 1 74 ? 3.059 -27.859 -6.879 1 96.94 74 ARG B C 1
ATOM 1628 O O . ARG B 1 74 ? 2.574 -28.203 -5.801 1 96.94 74 ARG B O 1
ATOM 1635 N N . GLU B 1 75 ? 3.244 -28.656 -7.852 1 95 75 GLU B N 1
ATOM 1636 C CA . GLU B 1 75 ? 3.023 -30.094 -7.793 1 95 75 GLU B CA 1
ATOM 1637 C C . GLU B 1 75 ? 4.207 -30.859 -8.375 1 95 75 GLU B C 1
ATOM 1639 O O . GLU B 1 75 ? 4.758 -30.484 -9.406 1 95 75 GLU B O 1
ATOM 1644 N N . LYS B 1 76 ? 4.547 -31.938 -7.672 1 93.19 76 LYS B N 1
ATOM 1645 C CA . LYS B 1 76 ? 5.617 -32.781 -8.172 1 93.19 76 LYS B CA 1
ATOM 1646 C C . LYS B 1 76 ? 5.129 -33.656 -9.32 1 93.19 76 LYS B C 1
ATOM 1648 O O . LYS B 1 76 ? 4.043 -34.25 -9.242 1 93.19 76 LYS B O 1
ATOM 1653 N N . VAL B 1 77 ? 5.891 -33.719 -10.43 1 87.69 77 VAL B N 1
ATOM 1654 C CA . VAL B 1 77 ? 5.562 -34.594 -11.555 1 87.69 77 VAL B CA 1
ATOM 1655 C C . VAL B 1 77 ? 6.125 -36 -11.305 1 87.69 77 VAL B C 1
ATOM 1657 O O . VAL B 1 77 ? 7.273 -36.156 -10.875 1 87.69 77 VAL B O 1
ATOM 1660 N N . SER B 1 78 ? 5.172 -37 -11.086 1 76.88 78 SER B N 1
ATOM 1661 C CA . SER B 1 78 ? 5.586 -38.375 -10.859 1 76.88 78 SER B CA 1
ATOM 1662 C C . SER B 1 78 ? 6.379 -38.938 -12.047 1 76.88 78 SER B C 1
ATOM 1664 O O . SER B 1 78 ? 5.914 -38.875 -13.188 1 76.88 78 SER B O 1
ATOM 1666 N N . ASN B 1 79 ? 7.43 -38.625 -12.352 1 63.31 79 ASN B N 1
ATOM 1667 C CA . ASN B 1 79 ? 8.102 -39.344 -13.43 1 63.31 79 ASN B CA 1
ATOM 1668 C C . ASN B 1 79 ? 8.781 -40.594 -12.914 1 63.31 79 ASN B C 1
ATOM 1670 O O . ASN B 1 79 ? 9.789 -40.531 -12.211 1 63.31 79 ASN B O 1
ATOM 1674 N N . GLU B 1 80 ? 8.086 -41.656 -12.922 1 54.12 80 GLU B N 1
ATOM 1675 C CA . GLU B 1 80 ? 8.562 -43.031 -12.695 1 54.12 80 GLU B CA 1
ATOM 1676 C C . GLU B 1 80 ? 9.82 -43.312 -13.508 1 54.12 80 GLU B C 1
ATOM 1678 O O . GLU B 1 80 ? 9.859 -43.031 -14.711 1 54.12 80 GLU B O 1
ATOM 1683 N N . GLY B 1 81 ? 10.945 -43.531 -12.891 1 59.16 81 GLY B N 1
ATOM 1684 C CA . GLY B 1 81 ? 12.195 -44.062 -13.406 1 59.16 81 GLY B CA 1
ATOM 1685 C C . GLY B 1 81 ? 13.289 -43.031 -13.531 1 59.16 81 GLY B C 1
ATOM 1686 O O . GLY B 1 81 ? 14.406 -43.344 -13.953 1 59.16 81 GLY B O 1
ATOM 1687 N N . ARG B 1 82 ? 12.836 -41.75 -13.617 1 60.91 82 ARG B N 1
ATOM 1688 C CA . ARG B 1 82 ? 13.922 -40.812 -13.906 1 60.91 82 ARG B CA 1
ATOM 1689 C C . ARG B 1 82 ? 14.734 -40.531 -12.648 1 60.91 82 ARG B C 1
ATOM 1691 O O . ARG B 1 82 ? 14.172 -40.25 -11.578 1 60.91 82 ARG B O 1
ATOM 1698 N N . LYS B 1 83 ? 15.805 -41.125 -12.633 1 65 83 LYS B N 1
ATOM 1699 C CA . LYS B 1 83 ? 16.906 -40.875 -11.711 1 65 83 LYS B CA 1
ATOM 1700 C C . LYS B 1 83 ? 17.359 -39.406 -11.773 1 65 83 LYS B C 1
ATOM 1702 O O . LYS B 1 83 ? 17.594 -38.875 -12.859 1 65 83 LYS B O 1
ATOM 1707 N N . GLY B 1 84 ? 16.688 -38.375 -10.953 1 69.75 84 GLY B N 1
ATOM 1708 C CA . GLY B 1 84 ? 17.203 -37 -10.914 1 69.75 84 GLY B CA 1
ATOM 1709 C C . GLY B 1 84 ? 16.359 -36.094 -10.062 1 69.75 84 GLY B C 1
ATOM 1710 O O . GLY B 1 84 ? 15.562 -36.531 -9.234 1 69.75 84 GLY B O 1
ATOM 1711 N N . ARG B 1 85 ? 16.641 -34.844 -10.055 1 75.69 85 ARG B N 1
ATOM 1712 C CA . ARG B 1 85 ? 15.961 -33.781 -9.305 1 75.69 85 ARG B CA 1
ATOM 1713 C C . ARG B 1 85 ? 14.469 -33.75 -9.617 1 75.69 85 ARG B C 1
ATOM 1715 O O . ARG B 1 85 ? 14.078 -33.906 -10.773 1 75.69 85 ARG B O 1
ATOM 1722 N N . PRO B 1 86 ? 13.68 -33.781 -8.57 1 82.56 86 PRO B N 1
ATOM 1723 C CA . PRO B 1 86 ? 12.242 -33.719 -8.805 1 82.56 86 PRO B CA 1
ATOM 1724 C C . PRO B 1 86 ? 11.844 -32.625 -9.766 1 82.56 86 PRO B C 1
ATOM 1726 O O . PRO B 1 86 ? 12.445 -31.531 -9.758 1 82.56 86 PRO B O 1
ATOM 1729 N N . ILE B 1 87 ? 10.992 -32.969 -10.656 1 88.31 87 ILE B N 1
ATOM 1730 C CA . ILE B 1 87 ? 10.43 -31.984 -11.578 1 88.31 87 ILE B CA 1
ATOM 1731 C C . ILE B 1 87 ? 9.086 -31.5 -11.055 1 88.31 87 ILE B C 1
ATOM 1733 O O . ILE B 1 87 ? 8.266 -32.281 -10.594 1 88.31 87 ILE B O 1
ATOM 1737 N N . TYR B 1 88 ? 8.984 -30.141 -10.984 1 94.81 88 TYR B N 1
ATOM 1738 C CA . TYR B 1 88 ? 7.738 -29.547 -10.516 1 94.81 88 TYR B CA 1
ATOM 1739 C C . TYR B 1 88 ? 7.016 -28.812 -11.641 1 94.81 88 TYR B C 1
ATOM 1741 O O . TYR B 1 88 ? 7.645 -28.359 -12.594 1 94.81 88 TYR B O 1
ATOM 1749 N N . VAL B 1 89 ? 5.691 -28.812 -11.508 1 97.31 89 VAL B N 1
ATOM 1750 C CA . VAL B 1 89 ? 4.859 -27.938 -12.328 1 97.31 89 VAL B CA 1
ATOM 1751 C C . VAL B 1 89 ? 4.141 -26.938 -11.438 1 97.31 89 VAL B C 1
ATOM 1753 O O . VAL B 1 89 ? 3.912 -27.188 -10.258 1 97.31 89 VAL B O 1
ATOM 1756 N N . TYR B 1 90 ? 3.818 -25.766 -12 1 98.38 90 TYR B N 1
ATOM 1757 C CA . TYR B 1 90 ? 3.291 -24.641 -11.242 1 98.38 90 TYR B CA 1
ATOM 1758 C C . TYR B 1 90 ? 1.974 -24.156 -11.828 1 98.38 90 TYR B C 1
ATOM 1760 O O . TYR B 1 90 ? 1.783 -24.172 -13.047 1 98.38 90 TYR B O 1
ATOM 1768 N N . TYR B 1 91 ? 1.094 -23.75 -10.945 1 98.38 91 TYR B N 1
ATOM 1769 C CA . TYR B 1 91 ? -0.209 -23.234 -11.344 1 98.38 91 TYR B CA 1
ATOM 1770 C C . TYR B 1 91 ? -0.808 -22.344 -10.258 1 98.38 91 TYR B C 1
ATOM 1772 O O . TYR B 1 91 ? -0.221 -22.188 -9.188 1 98.38 91 TYR B O 1
ATOM 1780 N N . VAL B 1 92 ? -1.899 -21.734 -10.609 1 98.19 92 VAL B N 1
ATOM 1781 C CA . VAL B 1 92 ? -2.617 -20.922 -9.633 1 98.19 92 VAL B CA 1
ATOM 1782 C C . VAL B 1 92 ? -3.99 -21.531 -9.359 1 98.19 92 VAL B C 1
ATOM 1784 O O . VAL B 1 92 ? -4.719 -21.875 -10.297 1 98.19 92 VAL B O 1
ATOM 1787 N N . ASP B 1 93 ? -4.188 -21.812 -8.164 1 97.75 93 ASP B N 1
ATOM 1788 C CA . ASP B 1 93 ? -5.562 -22.031 -7.719 1 97.75 93 ASP B CA 1
ATOM 1789 C C . ASP B 1 93 ? -6.285 -20.703 -7.488 1 97.75 93 ASP B C 1
ATOM 1791 O O . ASP B 1 93 ? -6.008 -20 -6.516 1 97.75 93 ASP B O 1
ATOM 1795 N N . ARG B 1 94 ? -7.211 -20.422 -8.398 1 97.56 94 ARG B N 1
ATOM 1796 C CA . ARG B 1 94 ? -7.832 -19.094 -8.414 1 97.56 94 ARG B CA 1
ATOM 1797 C C . ARG B 1 94 ? -8.523 -18.797 -7.09 1 97.56 94 ARG B C 1
ATOM 1799 O O . ARG B 1 94 ? -8.398 -17.703 -6.543 1 97.56 94 ARG B O 1
ATOM 1806 N N . GLU B 1 95 ? -9.281 -19.703 -6.59 1 98 95 GLU B N 1
ATOM 1807 C CA . GLU B 1 95 ? -10 -19.516 -5.328 1 98 95 GLU B CA 1
ATOM 1808 C C . GLU B 1 95 ? -9.023 -19.312 -4.172 1 98 95 GLU B C 1
ATOM 1810 O O . GLU B 1 95 ? -9.234 -18.422 -3.332 1 98 95 GLU B O 1
ATOM 1815 N N . GLN B 1 96 ? -7.969 -20.078 -4.172 1 98 96 GLN B N 1
ATOM 1816 C CA . GLN B 1 96 ? -6.988 -19.969 -3.1 1 98 96 GLN B CA 1
ATOM 1817 C C . GLN B 1 96 ? -6.238 -18.641 -3.174 1 98 96 GLN B C 1
ATOM 1819 O O . GLN B 1 96 ? -5.98 -18.016 -2.146 1 98 96 GLN B O 1
ATOM 1824 N N . LEU B 1 97 ? -5.863 -18.234 -4.324 1 98.44 97 LEU B N 1
ATOM 1825 C CA . LEU B 1 97 ? -5.164 -16.969 -4.492 1 98.44 97 LEU B CA 1
ATOM 1826 C C . LEU B 1 97 ? -6.031 -15.797 -4.027 1 98.44 97 LEU B C 1
ATOM 1828 O O . LEU B 1 97 ? -5.562 -14.922 -3.297 1 98.44 97 LEU B O 1
ATOM 1832 N N . PHE B 1 98 ? -7.301 -15.82 -4.488 1 98.31 98 PHE B N 1
ATOM 1833 C CA . PHE B 1 98 ? -8.219 -14.758 -4.102 1 98.31 98 PHE B CA 1
ATOM 1834 C C . PHE B 1 98 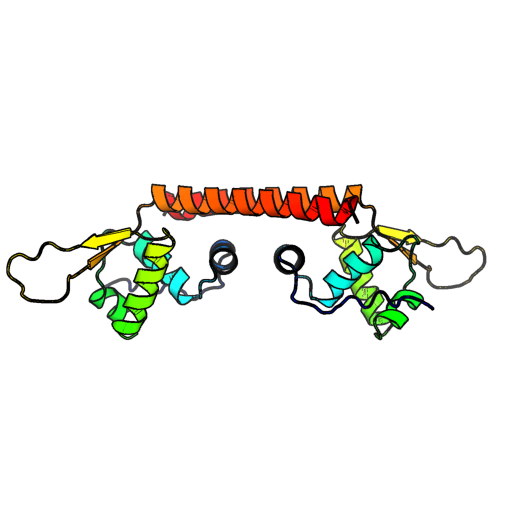? -8.375 -14.703 -2.588 1 98.31 98 PHE B C 1
ATOM 1836 O O . PHE B 1 98 ? -8.297 -13.625 -1.99 1 98.31 98 PHE B O 1
ATOM 1843 N N . LYS B 1 99 ? -8.57 -15.805 -1.936 1 98.12 99 LYS B N 1
ATOM 1844 C CA . LYS B 1 99 ? -8.75 -15.875 -0.488 1 98.12 99 LYS B CA 1
ATOM 1845 C C . LYS B 1 99 ? -7.5 -15.391 0.243 1 98.12 99 LYS B C 1
ATOM 1847 O O . LYS B 1 99 ? -7.594 -14.656 1.226 1 98.12 99 LYS B O 1
ATOM 1852 N N . ARG B 1 100 ? -6.422 -15.797 -0.244 1 97.81 100 ARG B N 1
ATOM 1853 C CA . ARG B 1 100 ? -5.156 -15.43 0.382 1 97.81 100 ARG B CA 1
ATOM 1854 C C . ARG B 1 100 ? -4.934 -13.922 0.321 1 97.81 100 ARG B C 1
ATOM 1856 O O . ARG B 1 100 ? -4.699 -13.281 1.348 1 97.81 100 ARG B O 1
ATOM 1863 N N . ILE B 1 101 ? -5.047 -13.359 -0.827 1 98.25 101 ILE B N 1
ATOM 1864 C CA . ILE B 1 101 ? -4.758 -11.945 -0.998 1 98.25 101 ILE B CA 1
ATOM 1865 C C . ILE B 1 101 ? -5.809 -11.109 -0.268 1 98.25 101 ILE B C 1
ATOM 1867 O O . ILE B 1 101 ? -5.48 -10.117 0.383 1 98.25 101 ILE B O 1
ATOM 1871 N N . SER B 1 102 ? -7.117 -11.484 -0.373 1 98.31 102 SER B N 1
ATOM 1872 C CA . SER B 1 102 ? -8.172 -10.742 0.303 1 98.31 102 SER B CA 1
ATOM 1873 C C . SER B 1 102 ? -7.973 -10.742 1.814 1 98.31 102 SER B C 1
ATOM 1875 O O . SER B 1 102 ? -8.102 -9.703 2.465 1 98.31 102 SER B O 1
ATOM 1877 N N . ARG B 1 103 ? -7.664 -11.922 2.264 1 98.06 103 ARG B N 1
ATOM 1878 C CA . ARG B 1 103 ? -7.41 -12.031 3.697 1 98.06 103 ARG B CA 1
ATOM 1879 C C . ARG B 1 103 ? -6.223 -11.172 4.113 1 98.06 103 ARG B C 1
ATOM 1881 O O . ARG B 1 103 ? -6.293 -10.445 5.105 1 98.06 103 ARG B O 1
ATOM 1888 N N . ASP B 1 104 ? -5.16 -11.289 3.428 1 97.81 104 ASP B N 1
ATOM 1889 C CA . ASP B 1 104 ? -3.961 -10.523 3.748 1 97.81 104 ASP B CA 1
ATOM 1890 C C . ASP B 1 104 ? -4.238 -9.023 3.686 1 97.81 104 ASP B C 1
ATOM 1892 O O . ASP B 1 104 ? -3.756 -8.258 4.527 1 97.81 104 ASP B O 1
ATOM 1896 N N . LEU B 1 105 ? -4.988 -8.562 2.693 1 96.94 105 LEU B N 1
ATOM 1897 C CA . LEU B 1 105 ? -5.352 -7.156 2.555 1 96.94 105 LEU B CA 1
ATOM 1898 C C . LEU B 1 105 ? -6.16 -6.684 3.758 1 96.94 105 LEU B C 1
ATOM 1900 O O . LEU B 1 105 ? -5.871 -5.633 4.332 1 96.94 105 LEU B O 1
ATOM 1904 N N . GLU B 1 106 ? -7.133 -7.406 4.121 1 97.25 106 GLU B N 1
ATOM 1905 C CA . GLU B 1 106 ? -7.992 -7.047 5.246 1 97.25 106 GLU B CA 1
ATOM 1906 C C . GLU B 1 106 ? -7.203 -7.008 6.555 1 97.25 106 GLU B C 1
ATOM 1908 O O . GLU B 1 106 ? -7.391 -6.105 7.371 1 97.25 106 GLU B O 1
ATOM 1913 N N . GLU B 1 107 ? -6.359 -7.941 6.668 1 97.19 107 GLU B N 1
ATOM 1914 C CA . GLU B 1 107 ? -5.539 -7.984 7.875 1 97.19 107 GLU B CA 1
ATOM 1915 C C . GLU B 1 107 ? -4.59 -6.789 7.941 1 97.19 107 GLU B C 1
ATOM 1917 O O . GLU B 1 107 ? -4.375 -6.219 9.008 1 97.19 107 GLU B O 1
ATOM 1922 N N . LEU B 1 108 ? -4.039 -6.531 6.852 1 94.56 108 LEU B N 1
ATOM 1923 C CA . LEU B 1 108 ? -3.121 -5.398 6.797 1 94.56 108 LEU B CA 1
ATOM 1924 C C . LEU B 1 108 ? -3.84 -4.098 7.148 1 94.56 108 LEU B C 1
ATOM 1926 O O . LEU B 1 108 ? -3.334 -3.297 7.938 1 94.56 108 LEU B O 1
ATOM 1930 N N . VAL B 1 109 ? -5.004 -3.895 6.629 1 96.19 109 VAL B N 1
ATOM 1931 C CA . VAL B 1 109 ? -5.77 -2.68 6.895 1 96.19 109 VAL B CA 1
ATOM 1932 C C . VAL B 1 109 ? -6.148 -2.617 8.367 1 96.19 109 VAL B C 1
ATOM 1934 O O . VAL B 1 109 ? -6.02 -1.567 9.008 1 96.19 109 VAL B O 1
ATOM 1937 N N . GLN B 1 110 ? -6.547 -3.678 8.906 1 97 110 GLN B N 1
ATOM 1938 C CA . GLN B 1 110 ? -6.941 -3.703 10.312 1 97 110 GLN B CA 1
ATOM 1939 C C . GLN B 1 110 ? -5.754 -3.404 11.219 1 97 110 GLN B C 1
ATOM 1941 O O . GLN B 1 110 ? -5.875 -2.641 12.18 1 97 110 GLN B O 1
ATOM 1946 N N . ALA B 1 111 ? -4.699 -3.996 10.938 1 96.75 111 ALA B N 1
ATOM 1947 C CA . ALA B 1 111 ? -3.494 -3.75 11.727 1 96.75 111 ALA B CA 1
ATOM 1948 C C . ALA B 1 111 ? -3.049 -2.295 11.609 1 96.75 111 ALA B C 1
ATOM 1950 O O . ALA B 1 111 ? -2.639 -1.682 12.594 1 96.75 111 ALA B O 1
ATOM 1951 N N . SER B 1 112 ? -3.098 -1.775 10.398 1 96.19 112 SER B N 1
ATOM 1952 C CA . SER B 1 112 ? -2.686 -0.397 10.156 1 96.19 112 SER B CA 1
ATOM 1953 C C . SER B 1 112 ? -3.604 0.591 10.867 1 96.19 112 SER B C 1
ATOM 1955 O O . SER B 1 112 ? -3.139 1.575 11.445 1 96.19 112 SER B O 1
ATOM 1957 N N . ILE B 1 113 ? -4.871 0.337 10.852 1 97.62 113 ILE B N 1
ATOM 1958 C CA . ILE B 1 113 ? -5.84 1.19 11.531 1 97.62 113 ILE B CA 1
ATOM 1959 C C . ILE B 1 113 ? -5.578 1.179 13.031 1 97.62 113 ILE B C 1
ATOM 1961 O O . ILE B 1 113 ? -5.621 2.225 13.688 1 97.62 113 ILE B O 1
ATOM 1965 N N . ALA B 1 114 ? -5.293 0.036 13.539 1 97.12 114 ALA B N 1
ATOM 1966 C CA . ALA B 1 114 ? -4.996 -0.086 14.961 1 97.12 114 ALA B CA 1
ATOM 1967 C C . ALA B 1 114 ? -3.742 0.7 15.328 1 97.12 114 ALA B C 1
ATOM 1969 O O . ALA B 1 114 ? -3.719 1.409 16.344 1 97.12 114 ALA B O 1
ATOM 1970 N N . LYS B 1 115 ? -2.787 0.559 14.57 1 95.81 115 LYS B N 1
ATOM 1971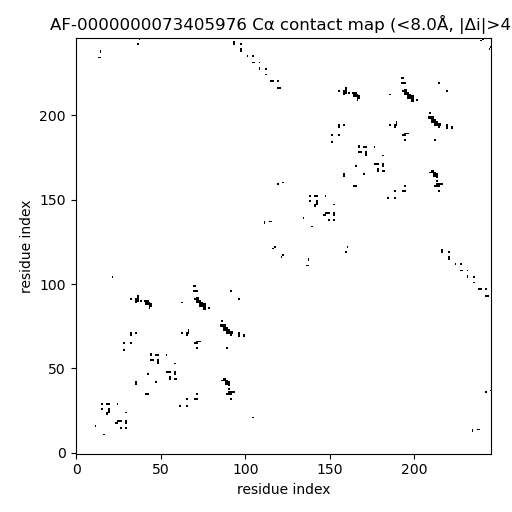 C CA . LYS B 1 115 ? -1.541 1.278 14.812 1 95.81 115 LYS B CA 1
ATOM 1972 C C . LYS B 1 115 ? -1.742 2.785 14.68 1 95.81 115 LYS B C 1
ATOM 1974 O O . LYS B 1 115 ? -1.209 3.561 15.477 1 95.81 115 LYS B O 1
ATOM 1979 N N . LEU B 1 116 ? -2.48 3.135 13.68 1 96.06 116 LEU B N 1
ATOM 1980 C CA . LEU B 1 116 ? -2.811 4.539 13.477 1 96.06 116 LEU B CA 1
ATOM 1981 C C . LEU B 1 116 ? -3.529 5.113 14.695 1 96.06 116 LEU B C 1
ATOM 1983 O O . LEU B 1 116 ? -3.236 6.23 15.125 1 96.06 116 LEU B O 1
ATOM 1987 N N . LYS B 1 117 ? -4.426 4.379 15.195 1 96.88 117 LYS B N 1
ATOM 1988 C CA . LYS B 1 117 ? -5.164 4.805 16.375 1 96.88 117 LYS B CA 1
ATOM 1989 C C . LYS B 1 117 ? -4.219 5.078 17.547 1 96.88 117 LYS B C 1
ATOM 1991 O O . LYS B 1 117 ? -4.363 6.082 18.25 1 96.88 117 LYS B O 1
ATOM 1996 N N . GLU B 1 118 ? -3.281 4.238 17.766 1 94.56 118 GLU B N 1
ATOM 1997 C CA . GLU B 1 118 ? -2.293 4.395 18.828 1 94.56 118 GLU B CA 1
ATOM 1998 C C . GLU B 1 118 ? -1.455 5.652 18.625 1 94.56 118 GLU B C 1
ATOM 2000 O O . GLU B 1 118 ? -1.208 6.402 19.562 1 94.56 118 GLU B O 1
ATOM 2005 N N . TYR B 1 119 ? -1.08 5.867 17.406 1 90.62 119 TYR B N 1
ATOM 2006 C CA . TYR B 1 119 ? -0.227 7.004 17.078 1 90.62 119 TYR B CA 1
ATOM 2007 C C . TYR B 1 119 ? -0.966 8.32 17.297 1 90.62 119 TYR B C 1
ATOM 2009 O O . TYR B 1 119 ? -0.38 9.297 17.766 1 90.62 119 TYR B O 1
ATOM 2017 N N . ILE B 1 120 ? -2.184 8.32 16.969 1 95.38 120 ILE B N 1
ATOM 2018 C CA . ILE B 1 120 ? -2.953 9.562 16.969 1 95.38 120 ILE B CA 1
ATOM 2019 C C . ILE B 1 120 ? -3.451 9.867 18.375 1 95.38 120 ILE B C 1
ATOM 2021 O O . ILE B 1 120 ? -3.428 11.023 18.812 1 95.38 120 ILE B O 1
ATOM 2025 N N . PHE B 1 121 ? -3.84 8.906 19.141 1 94.81 121 PHE B N 1
ATOM 2026 C CA . PHE B 1 121 ? -4.531 9.188 20.391 1 94.81 121 PHE B CA 1
ATOM 2027 C C . PHE B 1 121 ? -3.654 8.828 21.578 1 94.81 121 PHE B C 1
ATOM 2029 O O . PHE B 1 121 ? -3.934 9.242 22.703 1 94.81 121 PHE B O 1
ATOM 2036 N N . LYS B 1 122 ? -2.795 7.895 21.562 1 78.69 122 LYS B N 1
ATOM 2037 C CA . LYS B 1 122 ? -2.039 7.504 22.75 1 78.69 122 LYS B CA 1
ATOM 2038 C C . LYS B 1 122 ? -0.76 8.328 22.875 1 78.69 122 LYS B C 1
ATOM 2040 O O . LYS B 1 122 ? -0.234 8.492 23.984 1 78.69 122 LYS B O 1
ATOM 2045 N N . SER B 1 123 ? -0.252 8.984 21.859 1 58.66 123 SER B N 1
ATOM 2046 C CA . SER B 1 123 ? 0.952 9.719 22.234 1 58.66 123 SER B CA 1
ATOM 2047 C C . SER B 1 123 ? 0.612 10.953 23.062 1 58.66 123 SER B C 1
ATOM 2049 O O . SER B 1 123 ? -0.436 11.57 22.859 1 58.66 123 SER B O 1
#

Secondary structure (DSSP, 8-state):
----------S--HHHHHHHHHHT--HHHHHHHHHHHT-SS-EEHHHHHHHHT--HHHHHHHHHHHHHTTSSEEEE---TT--SSPPEEEE--HHHHHHHHHHHHHHHHHHHHHHHHHHHHT-/----------S--HHHHHHHHHHT--HHHHHHHHHHHT-SS-EEHHHHHHHHT--HHHHHHHHHHHHHTTSSEEEE---TT--SSPPEEEE--HHHHHHHHHHHHHHHHHHHHHHHHIIIII-

Radius of gyration: 24.63 Å; Cα contacts (8 Å, |Δi|>4): 216; chains: 2; bounding box: 32×90×62 Å

Nearest PDB structures (foldseek):
  6cmv-assembly3_F  TM=9.644E-01  e=3.836E-16  Sulfolobus acidocaldarius
  3r0a-assembly1_A  TM=8.250E-01  e=3.668E-06  Methanosarcina mazei
  1sfx-assembly1_A  TM=7.513E-01  e=7.189E-05  Archaeoglobus fulgidus DSM 4304
  5jbr-assembly1_B  TM=7.371E-01  e=3.728E-04  Beutenbergia cavernae DSM 12333
  6kf9-assembly1_G  TM=6.636E-01  e=3.880E-03  Thermococcus kodakarensis KOD1

pLDDT: mean 88.35, std 18.1, range [26.25, 98.75]

Solvent-accessible surface area (backbone atoms only — not comparable to full-atom values): 14334 Å² total; per-residue (Å²): 135,80,74,64,76,66,70,69,85,55,81,77,49,75,63,56,54,47,48,26,66,75,68,69,45,53,74,64,57,50,49,50,48,52,53,34,58,72,41,94,57,70,42,37,55,67,62,50,13,63,73,68,72,49,53,59,68,58,46,45,51,52,49,50,52,36,36,73,72,52,61,34,41,74,43,76,55,85,59,85,84,64,88,67,80,84,47,54,33,33,32,47,53,61,70,57,35,52,53,48,52,46,50,53,48,52,50,50,49,52,53,49,45,54,51,48,49,45,62,64,67,67,105,134,80,75,66,77,65,69,68,87,56,79,77,49,74,63,56,54,48,48,25,66,75,70,68,45,54,72,65,56,52,49,49,48,52,53,33,58,72,40,95,56,71,43,37,57,67,60,51,14,63,73,68,69,50,52,57,68,59,46,45,52,53,49,51,52,35,36,74,71,52,60,34,42,74,45,78,56,85,57,88,84,64,86,70,80,86,49,54,33,31,32,47,52,59,71,56,34,51,52,48,53,46,50,52,48,53,48,49,48,52,52,48,45,53,52,48,49,45,64,64,66,67,105

Foldseek 3Di:
DPPLVPVPPPDDDPVLVVCCVLLVDDPVLSVVLVVQAPDPDWAWLVVVCVSVVHDSVVSVVSQVSCVVLQQKHKDWDPDPPDDDDTTITIHHDPVSNVVSVVVSVVVVVVVVVVVVVCVVPVD/DPVLVPVPPPDDDPVLVVCCVLLVDDPVLSVVLVVQAPDPDWAWLVRVCVSVVHDSVVSVVSQVSCVVLQQKHKDWDPDPPDDDDTTITIHHDPVSNVVSVVVSVVVVVVVVVVVVVCVVPVD

Sequence (246 aa):
METVLQIPYQKKTQIEKLLEFMYGLNEKEVQLIFRLLYSDTKLNIEELAEEFKVSKALISKSLSELANKGLIEREKVSNEGRKGRPIYVYYVDREQLFKRISRDLEELVQASIAKLKEYIFKSMETVLQIPYQKKTQIEKLLEFMYGLNEKEVQLIFRLLYSDTKLNIEELAEEFKVSKALISKSLSELANKGLIEREKVSNEGRKGRPIYVYYVDREQLFKRISRDLEELVQASIAKLKEYIFKS

InterPro domains:
  IPR001845 HTH ArsR-type DNA-binding domain [SM00418] (20-110)
  IPR002831 Transcription regulator TrmB, N-terminal [PF01978] (19-90)
  IPR011991 ArsR-like helix-turn-helix domain [cd00090] (33-106)
  IPR036388 Winged helix-like DNA-binding domain superfamily [G3DSA:1.10.10.10] (9-115)
  IPR036390 Winged helix DNA-binding domain superfamily [SSF46785] (15-120)